Protein AF-0000000078210437 (afdb_homodimer)

Structure (mmCIF, N/CA/C/O backbone):
data_AF-0000000078210437-model_v1
#
loop_
_entity.id
_entity.type
_entity.pdbx_description
1 polymer 'GRF-type domain-containing protein'
#
loop_
_atom_site.group_PDB
_atom_site.id
_atom_site.type_symbol
_atom_site.label_atom_id
_atom_site.label_alt_id
_atom_site.label_comp_id
_atom_site.label_asym_id
_atom_site.label_entity_id
_atom_site.label_seq_id
_atom_site.pdbx_PDB_ins_code
_atom_site.Cartn_x
_atom_site.Cartn_y
_atom_site.Cartn_z
_atom_site.occupancy
_atom_site.B_iso_or_equiv
_atom_site.auth_seq_id
_atom_site.auth_comp_id
_atom_site.auth_asym_id
_atom_site.auth_atom_id
_atom_site.pdbx_PDB_model_num
ATOM 1 N N . MET A 1 1 ? 9.477 -39.906 -17.781 1 34.31 1 MET A N 1
ATOM 2 C CA . MET A 1 1 ? 9.086 -39.312 -19.062 1 34.31 1 MET A CA 1
ATOM 3 C C . MET A 1 1 ? 8.516 -37.938 -18.891 1 34.31 1 MET A C 1
ATOM 5 O O . MET A 1 1 ? 7.621 -37.719 -18.062 1 34.31 1 MET A O 1
ATOM 9 N N . ASP A 1 2 ? 9.258 -36.906 -19.203 1 42.41 2 ASP A N 1
ATOM 10 C CA . ASP A 1 2 ? 8.953 -35.5 -19.094 1 42.41 2 ASP A CA 1
ATOM 11 C C . ASP A 1 2 ? 7.617 -35.156 -19.75 1 42.41 2 ASP A C 1
ATOM 13 O O . ASP A 1 2 ? 7.398 -35.469 -20.922 1 42.41 2 ASP A O 1
ATOM 17 N N . SER A 1 3 ? 6.582 -35.312 -19.141 1 48.41 3 SER A N 1
ATOM 18 C CA . SER A 1 3 ? 5.305 -35.094 -19.812 1 48.41 3 SER A CA 1
ATOM 19 C C . SER A 1 3 ? 5.336 -33.812 -20.641 1 48.41 3 SER A C 1
ATOM 21 O O . SER A 1 3 ? 5.953 -32.812 -20.234 1 48.41 3 SER A O 1
ATOM 23 N N . PRO A 1 4 ? 5.223 -33.969 -21.938 1 50.47 4 PRO A N 1
ATOM 24 C CA . PRO A 1 4 ? 5.184 -32.812 -22.844 1 50.47 4 PRO A CA 1
ATOM 25 C C . PRO A 1 4 ? 4.621 -31.562 -22.188 1 50.47 4 PRO A C 1
ATOM 27 O O . PRO A 1 4 ? 4.945 -30.453 -22.594 1 50.47 4 PRO A O 1
ATOM 30 N N . GLU A 1 5 ? 3.791 -31.797 -21.219 1 56.75 5 GLU A N 1
ATOM 31 C CA . GLU A 1 5 ? 3.088 -30.734 -20.516 1 56.75 5 GLU A CA 1
ATOM 32 C C . GLU A 1 5 ? 4.035 -29.938 -19.609 1 56.75 5 GLU A C 1
ATOM 34 O O . GLU A 1 5 ? 3.686 -28.859 -19.125 1 56.75 5 GLU A O 1
ATOM 39 N N . ASP A 1 6 ? 5.223 -30.484 -19.516 1 61.34 6 ASP A N 1
ATOM 40 C CA . ASP A 1 6 ? 6.176 -29.953 -18.547 1 61.34 6 ASP A CA 1
ATOM 41 C C . ASP A 1 6 ? 7.113 -28.938 -19.219 1 61.34 6 ASP A C 1
ATOM 43 O O . ASP A 1 6 ? 7.902 -28.281 -18.531 1 61.34 6 ASP A O 1
ATOM 47 N N . PHE A 1 7 ? 6.836 -28.766 -20.641 1 69.81 7 PHE A N 1
ATOM 48 C CA . PHE A 1 7 ? 7.801 -27.922 -21.328 1 69.81 7 PHE A CA 1
ATOM 49 C C . PHE A 1 7 ? 7.191 -26.562 -21.656 1 69.81 7 PHE A C 1
ATOM 51 O O . PHE A 1 7 ? 5.988 -26.469 -21.891 1 69.81 7 PHE A O 1
ATOM 58 N N . GLU A 1 8 ? 8.016 -25.672 -21.75 1 80.56 8 GLU A N 1
ATOM 59 C CA . GLU A 1 8 ? 7.621 -24.312 -22.125 1 80.56 8 GLU A CA 1
ATOM 60 C C . GLU A 1 8 ? 7.184 -24.266 -23.594 1 80.56 8 GLU A C 1
ATOM 62 O O . GLU A 1 8 ? 7.789 -24.906 -24.453 1 80.56 8 GLU A O 1
ATOM 67 N N . PRO A 1 9 ? 6.098 -23.578 -23.859 1 88.25 9 PRO A N 1
ATOM 68 C CA . PRO A 1 9 ? 5.621 -23.484 -25.234 1 88.25 9 PRO A CA 1
ATOM 69 C C . PRO A 1 9 ? 6.57 -22.688 -26.141 1 88.25 9 PRO A C 1
ATOM 71 O O . PRO A 1 9 ? 7.309 -21.828 -25.656 1 88.25 9 PRO A O 1
ATOM 74 N N . LYS A 1 10 ? 6.566 -23.125 -27.422 1 93.06 10 LYS A N 1
ATOM 75 C CA . LYS A 1 10 ? 7.324 -22.391 -28.438 1 93.06 10 LYS A CA 1
ATOM 76 C C . LYS A 1 10 ? 6.441 -21.391 -29.156 1 93.06 10 LYS A C 1
ATOM 78 O O . LYS A 1 10 ? 5.266 -21.656 -29.422 1 93.06 10 LYS A O 1
ATOM 83 N N . CYS A 1 11 ? 7.039 -20.188 -29.406 1 95.12 11 CYS A N 1
ATOM 84 C CA . CYS A 1 11 ? 6.262 -19.203 -30.156 1 95.12 11 CYS A CA 1
ATOM 85 C C . CYS A 1 11 ? 6.305 -19.484 -31.641 1 95.12 11 CYS A C 1
ATOM 87 O O . CYS A 1 11 ? 6.754 -20.547 -32.062 1 95.12 11 CYS A O 1
ATOM 89 N N . PHE A 1 12 ? 5.68 -18.562 -32.5 1 95.44 12 PHE A N 1
ATOM 90 C CA . PHE A 1 12 ? 5.566 -18.797 -33.938 1 95.44 12 PHE A CA 1
ATOM 91 C C . PHE A 1 12 ? 6.934 -18.719 -34.594 1 95.44 12 PHE A C 1
ATOM 93 O O . PHE A 1 12 ? 7.105 -19.203 -35.719 1 95.44 12 PHE A O 1
ATOM 100 N N . CYS A 1 13 ? 7.93 -18.188 -33.969 1 96.31 13 CYS A N 1
ATOM 101 C CA . CYS A 1 13 ? 9.289 -18.078 -34.469 1 96.31 13 CYS A CA 1
ATOM 102 C C . CYS A 1 13 ? 10.086 -19.359 -34.219 1 96.31 13 CYS A C 1
ATOM 104 O O . CYS A 1 13 ? 11.211 -19.516 -34.688 1 96.31 13 CYS A O 1
ATOM 106 N N . GLY A 1 14 ? 9.578 -20.172 -33.344 1 94.62 14 GLY A N 1
ATOM 107 C CA . GLY A 1 14 ? 10.242 -21.422 -33 1 94.62 14 GLY A CA 1
ATOM 108 C C . GLY A 1 14 ? 11.141 -21.312 -31.797 1 94.62 14 GLY A C 1
ATOM 109 O O . GLY A 1 14 ? 11.977 -22.188 -31.547 1 94.62 14 GLY A O 1
ATOM 110 N N . ILE A 1 15 ? 11.062 -20.266 -31.109 1 93.44 15 ILE A N 1
ATOM 111 C CA . ILE A 1 15 ? 11.852 -20.078 -29.891 1 93.44 15 ILE A CA 1
ATOM 112 C C . ILE A 1 15 ? 10.938 -20.156 -28.672 1 93.44 15 ILE A C 1
ATOM 114 O O . ILE A 1 15 ? 9.711 -20.141 -28.797 1 93.44 15 ILE A O 1
ATOM 118 N N . ASP A 1 16 ? 11.539 -20.344 -27.531 1 91.69 16 ASP A N 1
ATOM 119 C CA . ASP A 1 16 ? 10.773 -20.469 -26.297 1 91.69 16 ASP A CA 1
ATOM 120 C C . ASP A 1 16 ? 10.008 -19.172 -26 1 91.69 16 ASP A C 1
ATOM 122 O O . ASP A 1 16 ? 10.578 -18.078 -26.031 1 91.69 16 ASP A O 1
ATOM 126 N N . ALA A 1 17 ? 8.727 -19.328 -25.766 1 93.75 17 ALA A N 1
ATOM 127 C CA . ALA A 1 17 ? 7.898 -18.188 -25.375 1 93.75 17 ALA A CA 1
ATOM 128 C C . ALA A 1 17 ? 8.25 -17.719 -23.953 1 93.75 17 ALA A C 1
ATOM 130 O O . ALA A 1 17 ? 8.758 -18.5 -23.141 1 93.75 17 ALA A O 1
ATOM 131 N N . LYS A 1 18 ? 8.031 -16.469 -23.734 1 93.62 18 LYS A N 1
ATOM 132 C CA . LYS A 1 18 ? 8.328 -15.891 -22.422 1 93.62 18 LYS A CA 1
ATOM 133 C C . LYS A 1 18 ? 7.062 -15.797 -21.578 1 93.62 18 LYS A C 1
ATOM 135 O O . LYS A 1 18 ? 6.004 -15.398 -22.062 1 93.62 18 LYS A O 1
ATOM 140 N N . LEU A 1 19 ? 7.211 -16.25 -20.359 1 93.31 19 LEU A N 1
ATOM 141 C CA . LEU A 1 19 ? 6.129 -16.172 -19.375 1 93.31 19 LEU A CA 1
ATOM 142 C C . LEU A 1 19 ? 6.047 -14.773 -18.781 1 93.31 19 LEU A C 1
ATOM 144 O O . LEU A 1 19 ? 7.059 -14.234 -18.312 1 93.31 19 LEU A O 1
ATOM 148 N N . LYS A 1 20 ? 4.816 -14.156 -18.828 1 94.5 20 LYS A N 1
ATOM 149 C CA . LYS A 1 20 ? 4.609 -12.805 -18.328 1 94.5 20 LYS A CA 1
ATOM 150 C C . LYS A 1 20 ? 3.336 -12.719 -17.484 1 94.5 20 LYS A C 1
ATOM 152 O O . LYS A 1 20 ? 2.521 -13.641 -17.484 1 94.5 20 LYS A O 1
ATOM 157 N N . ILE A 1 21 ? 3.246 -11.586 -16.812 1 95.56 21 ILE A N 1
ATOM 158 C CA . ILE A 1 21 ? 2.076 -11.352 -15.977 1 95.56 21 ILE A CA 1
ATOM 159 C C . ILE A 1 21 ? 1.19 -10.281 -16.609 1 95.56 21 ILE A C 1
ATOM 161 O O . ILE A 1 21 ? 1.683 -9.242 -17.047 1 95.56 21 ILE A O 1
ATOM 165 N N . SER A 1 22 ? -0.125 -10.484 -16.688 1 95.25 22 SER A N 1
ATOM 166 C CA . SER A 1 22 ? -1.089 -9.508 -17.188 1 95.25 22 SER A CA 1
ATOM 167 C C . SER A 1 22 ? -1.438 -8.477 -16.125 1 95.25 22 SER A C 1
ATOM 169 O O . SER A 1 22 ? -1.688 -8.828 -14.961 1 95.25 22 SER A O 1
ATOM 171 N N . HIS A 1 23 ? -1.472 -7.262 -16.516 1 93.5 23 HIS A N 1
ATOM 172 C CA . HIS A 1 23 ? -1.822 -6.184 -15.602 1 93.5 23 HIS A CA 1
ATOM 173 C C . HIS A 1 23 ? -3.086 -5.461 -16.062 1 93.5 23 HIS A C 1
ATOM 175 O O . HIS A 1 23 ? -3.402 -4.379 -15.555 1 93.5 23 HIS A O 1
ATOM 181 N N . THR A 1 24 ? -3.764 -6.082 -16.922 1 93.44 24 THR A N 1
ATOM 182 C CA . THR A 1 24 ? -4.988 -5.465 -17.422 1 93.44 24 THR A CA 1
ATOM 183 C C . THR A 1 24 ? -6.105 -5.578 -16.375 1 93.44 24 THR A C 1
ATOM 185 O O . THR A 1 24 ? -6.105 -6.504 -15.562 1 93.44 24 THR A O 1
ATOM 188 N N . VAL A 1 25 ? -7.074 -4.82 -16.453 1 91.69 25 VAL A N 1
ATOM 189 C CA . VAL A 1 25 ? -8.18 -4.762 -15.5 1 91.69 25 VAL A CA 1
ATOM 190 C C . VAL A 1 25 ? -9.031 -6.023 -15.609 1 91.69 25 VAL A C 1
ATOM 192 O O . VAL A 1 25 ? -9.5 -6.555 -14.602 1 91.69 25 VAL A O 1
ATOM 195 N N . ARG A 1 26 ? -9.148 -6.578 -16.656 1 91.25 26 ARG A N 1
ATOM 196 C CA . ARG A 1 26 ? -10.016 -7.723 -16.906 1 91.25 26 ARG A CA 1
ATOM 197 C C . ARG A 1 26 ? -9.336 -9.023 -16.5 1 91.25 26 ARG A C 1
ATOM 199 O O . ARG A 1 26 ? -10 -9.984 -16.109 1 91.25 26 ARG A O 1
ATOM 206 N N . ASN A 1 27 ? -8.055 -9.055 -16.609 1 91.75 27 ASN A N 1
ATOM 207 C CA . ASN A 1 27 ? -7.285 -10.266 -16.312 1 91.75 27 ASN A CA 1
ATOM 208 C C . ASN A 1 27 ? -6.055 -9.953 -15.469 1 91.75 27 ASN A C 1
ATOM 210 O O . ASN A 1 27 ? -4.926 -10.211 -15.898 1 91.75 27 ASN A O 1
ATOM 214 N N . PRO A 1 28 ? -6.352 -9.453 -14.305 1 93.69 28 PRO A N 1
ATOM 215 C CA . PRO A 1 28 ? -5.203 -9.062 -13.492 1 93.69 28 PRO A CA 1
ATOM 216 C C . PRO A 1 28 ? -4.41 -10.258 -12.969 1 93.69 28 PRO A C 1
ATOM 218 O O . PRO A 1 28 ? -5 -11.219 -12.461 1 93.69 28 PRO A O 1
ATOM 221 N N . HIS A 1 29 ? -3.172 -10.211 -13.117 1 94.69 29 HIS A N 1
ATOM 222 C CA . HIS A 1 29 ? -2.197 -11.148 -12.562 1 94.69 29 HIS A CA 1
ATOM 223 C C . HIS A 1 29 ? -2.35 -12.531 -13.18 1 94.69 29 HIS A C 1
ATOM 225 O O . HIS A 1 29 ? -1.979 -13.531 -12.562 1 94.69 29 HIS A O 1
ATOM 231 N N . ARG A 1 30 ? -2.947 -12.609 -14.273 1 93.38 30 ARG A N 1
ATOM 232 C CA . ARG A 1 30 ? -2.932 -13.852 -15.039 1 93.38 30 ARG A CA 1
ATOM 233 C C . ARG A 1 30 ? -1.617 -14.016 -15.797 1 93.38 30 ARG A C 1
ATOM 235 O O . ARG A 1 30 ? -0.972 -13.023 -16.156 1 93.38 30 ARG A O 1
ATOM 242 N N . LEU A 1 31 ? -1.323 -15.258 -15.992 1 93.5 31 LEU A N 1
ATOM 243 C CA . LEU A 1 31 ? -0.067 -15.539 -16.688 1 93.5 31 LEU A CA 1
ATOM 244 C C . LEU A 1 31 ? -0.314 -15.867 -18.156 1 93.5 31 LEU A C 1
ATOM 246 O O . LEU A 1 31 ? -1.31 -16.516 -18.484 1 93.5 31 LEU A O 1
ATOM 250 N N . PHE A 1 32 ? 0.618 -15.367 -18.906 1 93.88 32 PHE A N 1
ATOM 251 C CA . PHE A 1 32 ? 0.526 -15.664 -20.328 1 93.88 32 PHE A CA 1
ATOM 252 C C . PHE A 1 32 ? 1.913 -15.812 -20.953 1 93.88 32 PHE A C 1
ATOM 254 O O . PHE A 1 32 ? 2.902 -15.359 -20.375 1 93.88 32 PHE A O 1
ATOM 261 N N . TYR A 1 33 ? 1.919 -16.547 -22 1 93.81 33 TYR A N 1
ATOM 262 C CA . TYR A 1 33 ? 3.139 -16.703 -22.781 1 93.81 33 TYR A CA 1
ATOM 263 C C . TYR A 1 33 ? 3.086 -15.867 -24.062 1 93.81 33 TYR A C 1
ATOM 265 O O 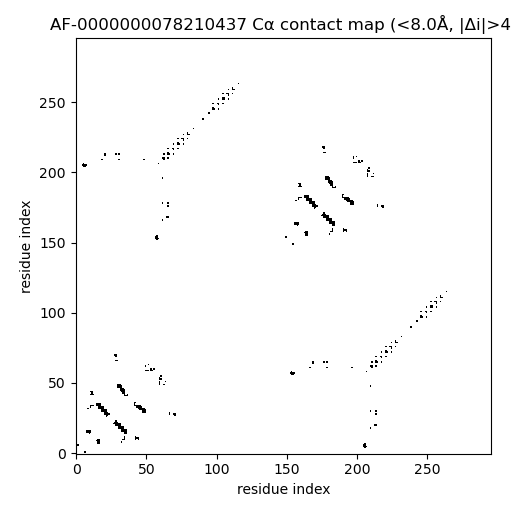. TYR A 1 33 ? 2.043 -15.781 -24.719 1 93.81 33 TYR A O 1
ATOM 273 N N . ASN A 1 34 ? 4.227 -15.203 -24.25 1 94.75 34 ASN A N 1
ATOM 274 C CA . ASN A 1 34 ? 4.375 -14.484 -25.516 1 94.75 34 ASN A CA 1
ATOM 275 C C . ASN A 1 34 ? 5.809 -14.547 -26.031 1 94.75 34 ASN A C 1
ATOM 277 O O . ASN A 1 34 ? 6.68 -15.133 -25.391 1 94.75 34 ASN A O 1
ATOM 281 N N . CYS A 1 35 ? 5.879 -14.078 -27.234 1 96.5 35 CYS A N 1
ATOM 282 C CA . CYS A 1 35 ? 7.184 -14.141 -27.875 1 96.5 35 CYS A CA 1
ATOM 283 C C . CYS A 1 35 ? 8.234 -13.422 -27.031 1 96.5 35 CYS A C 1
ATOM 285 O O . CYS A 1 35 ? 7.984 -12.344 -26.5 1 96.5 35 CYS A O 1
ATOM 287 N N . SER A 1 36 ? 9.438 -14.086 -26.969 1 93.88 36 SER A N 1
ATOM 288 C CA . SER A 1 36 ? 10.492 -13.594 -26.094 1 93.88 36 SER A CA 1
ATOM 289 C C . SER A 1 36 ? 11.281 -12.477 -26.75 1 93.88 36 SER A C 1
ATOM 291 O O . SER A 1 36 ? 12.102 -11.82 -26.094 1 93.88 36 SER A O 1
ATOM 293 N N . LYS A 1 37 ? 10.977 -12.258 -28.016 1 94.25 37 LYS A N 1
ATOM 294 C CA . LYS A 1 37 ? 11.688 -11.195 -28.719 1 94.25 37 LYS A CA 1
ATOM 295 C C . LYS A 1 37 ? 11.25 -9.82 -28.219 1 94.25 37 LYS A C 1
ATOM 297 O O . LYS A 1 37 ? 10.25 -9.703 -27.516 1 94.25 37 LYS A O 1
ATOM 302 N N . SER A 1 38 ? 12.055 -8.852 -28.688 1 93.31 38 SER A N 1
ATOM 303 C CA . SER A 1 38 ? 11.719 -7.477 -28.312 1 93.31 38 SER A CA 1
ATOM 304 C C . SER A 1 38 ? 10.383 -7.051 -28.906 1 93.31 38 SER A C 1
ATOM 306 O O . SER A 1 38 ? 9.922 -7.637 -29.891 1 93.31 38 SER A O 1
ATOM 308 N N . PHE A 1 39 ? 9.797 -6.16 -28.297 1 89.5 39 PHE A N 1
ATOM 309 C CA . PHE A 1 39 ? 8.445 -5.715 -28.625 1 89.5 39 PHE A CA 1
ATOM 310 C C . PHE A 1 39 ? 8.32 -5.422 -30.125 1 89.5 39 PHE A C 1
ATOM 312 O O . PHE A 1 39 ? 7.312 -5.762 -30.75 1 89.5 39 PHE A O 1
ATOM 319 N N . ASP A 1 40 ? 9.383 -4.828 -30.75 1 92.06 40 ASP A N 1
ATOM 320 C CA . ASP A 1 40 ? 9.336 -4.398 -32.156 1 92.06 40 ASP A CA 1
ATOM 321 C C . ASP A 1 40 ? 9.469 -5.586 -33.094 1 92.06 40 ASP A C 1
ATOM 323 O O . ASP A 1 40 ? 9.117 -5.488 -34.281 1 92.06 40 ASP A O 1
ATOM 327 N N . THR A 1 41 ? 9.898 -6.707 -32.625 1 94.12 41 THR A N 1
ATOM 328 C CA . THR A 1 41 ? 10.211 -7.848 -33.469 1 94.12 41 THR A CA 1
ATOM 329 C C . THR A 1 41 ? 9.398 -9.07 -33.062 1 94.12 41 THR A C 1
ATOM 331 O O . THR A 1 41 ? 9.586 -10.164 -33.594 1 94.12 41 THR A O 1
ATOM 334 N N . GLN A 1 42 ? 8.539 -8.898 -32.031 1 93.5 42 GLN A N 1
ATOM 335 C CA . GLN A 1 42 ? 7.789 -10.031 -31.516 1 93.5 42 GLN A CA 1
ATOM 336 C C . GLN A 1 42 ? 6.77 -10.531 -32.531 1 93.5 42 GLN A C 1
ATOM 338 O O . GLN A 1 42 ? 6.176 -9.742 -33.25 1 93.5 42 GLN A O 1
ATOM 343 N N . CYS A 1 43 ? 6.621 -11.781 -32.5 1 96.19 43 CYS A N 1
ATOM 344 C CA . CYS A 1 43 ? 5.547 -12.344 -33.312 1 96.19 43 CYS A CA 1
ATOM 345 C C . CYS A 1 43 ? 4.203 -12.227 -32.625 1 96.19 43 CYS A C 1
ATOM 347 O O . CYS A 1 43 ? 4.129 -11.672 -31.516 1 96.19 43 CYS A O 1
ATOM 349 N N . GLY A 1 44 ? 3.084 -12.641 -33.094 1 93.75 44 GLY A N 1
ATOM 350 C CA . GLY A 1 44 ? 1.749 -12.477 -32.531 1 93.75 44 GLY A CA 1
ATOM 351 C C . GLY A 1 44 ? 1.322 -13.625 -31.656 1 93.75 44 GLY A C 1
ATOM 352 O O . GLY A 1 44 ? 0.132 -13.797 -31.375 1 93.75 44 GLY A O 1
ATOM 353 N N . PHE A 1 45 ? 2.334 -14.445 -31.234 1 95.44 45 PHE A N 1
ATOM 354 C CA . PHE A 1 45 ? 2.012 -15.586 -30.391 1 95.44 45 PHE A CA 1
ATOM 355 C C . PHE A 1 45 ? 1.512 -15.125 -29.031 1 95.44 45 PHE A C 1
ATOM 357 O O . PHE A 1 45 ? 2.119 -14.258 -28.406 1 95.44 45 PHE A O 1
ATOM 364 N N . PHE A 1 46 ? 0.418 -15.648 -28.578 1 94.25 46 PHE A N 1
ATOM 365 C CA . PHE A 1 46 ? -0.182 -15.367 -27.281 1 94.25 46 PHE A CA 1
ATOM 366 C C . PHE A 1 46 ? -0.926 -16.594 -26.75 1 94.25 46 PHE A C 1
ATOM 368 O O . PHE A 1 46 ? -1.723 -17.188 -27.469 1 94.25 46 PHE A O 1
ATOM 375 N N . LEU A 1 47 ? -0.546 -16.953 -25.5 1 91.62 47 LEU A N 1
ATOM 376 C CA . LEU A 1 47 ? -1.181 -18.109 -24.891 1 91.62 47 LEU A CA 1
ATOM 377 C C . LEU A 1 47 ? -1.357 -17.906 -23.391 1 91.62 47 LEU A C 1
ATOM 379 O O . LEU A 1 47 ? -0.38 -17.703 -22.672 1 91.62 47 LEU A O 1
ATOM 383 N N . TRP A 1 48 ? -2.604 -18.047 -22.906 1 90.06 48 TRP A N 1
ATOM 384 C CA . TRP A 1 48 ? -2.828 -17.984 -21.469 1 90.06 48 TRP A CA 1
ATOM 385 C C . TRP A 1 48 ? -2.295 -19.25 -20.781 1 90.06 48 TRP A C 1
ATOM 387 O O . TRP A 1 48 ? -2.457 -20.359 -21.297 1 90.06 48 TRP A O 1
ATOM 397 N N . ALA A 1 49 ? -1.561 -18.969 -19.75 1 83.81 49 ALA A N 1
ATOM 398 C CA . ALA A 1 49 ? -1.041 -20.109 -18.984 1 83.81 49 ALA A CA 1
ATOM 399 C C . ALA A 1 49 ? -2.158 -20.828 -18.234 1 83.81 49 ALA A C 1
ATOM 401 O O . ALA A 1 49 ? -2.09 -22.047 -18.016 1 83.81 49 ALA A O 1
ATOM 402 N N . ASP A 1 50 ? -3.055 -20.094 -17.578 1 73.88 50 ASP A N 1
ATOM 403 C CA . ASP A 1 50 ? -4.121 -20.641 -16.75 1 73.88 50 ASP A CA 1
ATOM 404 C C . ASP A 1 50 ? -5.441 -20.688 -17.516 1 73.88 50 ASP A C 1
ATOM 406 O O . ASP A 1 50 ? -5.648 -19.922 -18.453 1 73.88 50 ASP A O 1
ATOM 410 N N . GLU A 1 51 ? -5.918 -21.859 -17.906 1 61.53 51 GLU A N 1
ATOM 411 C CA . GLU A 1 51 ? -7.316 -21.812 -18.328 1 61.53 51 GLU A CA 1
ATOM 412 C C . GLU A 1 51 ? -8.242 -21.578 -17.141 1 61.53 51 GLU A C 1
ATOM 414 O O . GLU A 1 51 ? -8.281 -22.375 -16.203 1 61.53 51 GLU A O 1
ATOM 419 N N . PRO A 1 52 ? -8.586 -20.312 -16.984 1 52.75 52 PRO A N 1
ATOM 420 C CA . PRO A 1 52 ? -9.375 -20 -15.789 1 52.75 52 PRO A CA 1
ATOM 421 C C . PRO A 1 52 ? -10.375 -21.109 -15.438 1 52.75 52 PRO A C 1
ATOM 423 O O . PRO A 1 52 ? -10.945 -21.094 -14.352 1 52.75 52 PRO A O 1
ATOM 426 N N . GLU A 1 53 ? -10.805 -21.891 -16.391 1 48.22 53 GLU A N 1
ATOM 427 C CA . GLU A 1 53 ? -11.938 -22.688 -15.953 1 48.22 53 GLU A CA 1
ATOM 428 C C . GLU A 1 53 ? -11.516 -23.734 -14.93 1 48.22 53 GLU A C 1
ATOM 430 O O . GLU A 1 53 ? -10.383 -24.219 -14.969 1 48.22 53 GLU A O 1
ATOM 435 N N . GLN A 1 54 ? -12.156 -23.781 -13.758 1 49.28 54 GLN A N 1
ATOM 436 C CA . GLN A 1 54 ? -12.117 -24.672 -12.609 1 49.28 54 GLN A CA 1
ATOM 437 C C . GLN A 1 54 ? -11.82 -26.109 -13.047 1 49.28 54 GLN A C 1
ATOM 439 O O . GLN A 1 54 ? -12.742 -26.906 -13.266 1 49.28 54 GLN A O 1
ATOM 444 N N . THR A 1 55 ? -11.031 -26.328 -13.93 1 51.97 55 THR A N 1
ATOM 445 C CA . THR A 1 55 ? -11.141 -27.703 -14.422 1 51.97 55 THR A CA 1
ATOM 446 C C . THR A 1 55 ? -10.586 -28.688 -13.406 1 51.97 55 THR A C 1
ATOM 448 O O . THR A 1 55 ? -10.516 -29.891 -13.672 1 51.97 55 THR A O 1
ATOM 451 N N . GLY A 1 56 ? -10.82 -28.469 -12.031 1 62.12 56 GLY A N 1
ATOM 452 C CA . GLY A 1 56 ? -10.43 -29.453 -11.039 1 62.12 56 GLY A CA 1
ATOM 453 C C . GLY A 1 56 ? -8.969 -29.859 -11.133 1 62.12 56 GLY A C 1
ATOM 454 O O . GLY A 1 56 ? -8.578 -30.922 -10.648 1 62.12 56 GLY A O 1
ATOM 455 N N . GLU A 1 57 ? -8.133 -29.156 -11.922 1 77.12 57 GLU A N 1
ATOM 456 C CA . GLU A 1 57 ? -6.719 -29.484 -12.023 1 77.12 57 GLU A CA 1
ATOM 457 C C . GLU A 1 57 ? -5.914 -28.797 -10.93 1 77.12 57 GLU A C 1
ATOM 459 O O . GLU A 1 57 ? -6.137 -27.609 -10.641 1 77.12 57 GLU A O 1
ATOM 464 N N . LYS A 1 58 ? -5.078 -29.594 -10.312 1 82.75 58 LYS A N 1
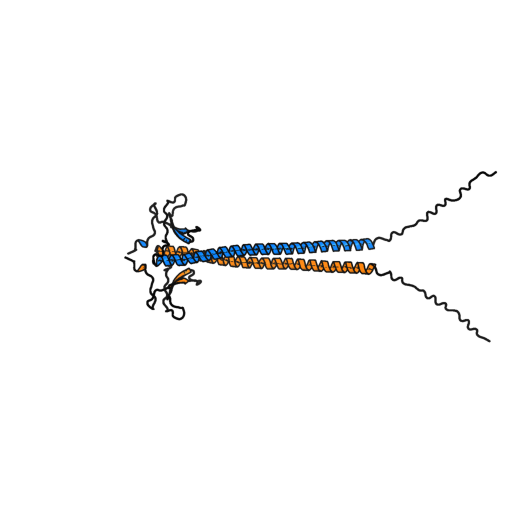ATOM 465 C CA . LYS A 1 58 ? -4.27 -29.172 -9.172 1 82.75 58 LYS A CA 1
ATOM 466 C C . LYS A 1 58 ? -3.465 -27.922 -9.508 1 82.75 58 LYS A C 1
ATOM 468 O O . LYS A 1 58 ? -3.457 -26.969 -8.734 1 82.75 58 LYS A O 1
ATOM 473 N N . HIS A 1 59 ? -2.816 -27.891 -10.648 1 82.75 59 HIS A N 1
ATOM 474 C CA . HIS A 1 59 ? -1.927 -26.797 -11.023 1 82.75 59 HIS A CA 1
ATOM 475 C C . HIS A 1 59 ? -2.701 -25.5 -11.211 1 82.75 59 HIS A C 1
ATOM 477 O O . HIS A 1 59 ? -2.227 -24.422 -10.836 1 82.75 59 HIS A O 1
ATOM 483 N N . LEU A 1 60 ? -3.822 -25.594 -11.688 1 83.44 60 LEU A N 1
ATOM 484 C CA . LEU A 1 60 ? -4.641 -24.406 -11.898 1 83.44 60 LEU A CA 1
ATOM 485 C C . LEU A 1 60 ? -5.125 -23.844 -10.562 1 83.44 60 LEU A C 1
ATOM 487 O O . LEU A 1 60 ? -5.207 -22.625 -10.391 1 83.44 60 LEU A O 1
ATOM 491 N N . ASP A 1 61 ? -5.516 -24.75 -9.68 1 85.88 61 ASP A N 1
ATOM 492 C CA . ASP A 1 61 ? -5.934 -24.312 -8.352 1 85.88 61 ASP A CA 1
ATOM 493 C C . ASP A 1 61 ? -4.812 -23.562 -7.641 1 85.88 61 ASP A C 1
ATOM 495 O O . ASP A 1 61 ? -5.062 -22.562 -6.965 1 85.88 61 ASP A O 1
ATOM 499 N N . GLU A 1 62 ? -3.662 -24.094 -7.781 1 89.12 62 GLU A N 1
ATOM 500 C CA . GLU A 1 62 ? -2.502 -23.453 -7.172 1 89.12 62 GLU A CA 1
ATOM 501 C C . GLU A 1 62 ? -2.275 -22.062 -7.742 1 89.12 62 GLU A C 1
ATOM 503 O O . GLU A 1 62 ? -2.109 -21.094 -6.992 1 89.12 62 GLU A O 1
ATOM 508 N N . LEU A 1 63 ? -2.324 -21.938 -9 1 89.62 63 LEU A N 1
ATOM 509 C CA . LEU A 1 63 ? -2.123 -20.656 -9.664 1 89.62 63 LEU A CA 1
ATOM 510 C C . LEU A 1 63 ? -3.23 -19.672 -9.289 1 89.62 63 LEU A C 1
ATOM 512 O O . LEU A 1 63 ? -2.961 -18.5 -9.016 1 89.62 63 LEU A O 1
ATOM 516 N N . ASN A 1 64 ? -4.395 -20.188 -9.242 1 88.88 64 ASN A N 1
ATOM 517 C CA . ASN A 1 64 ? -5.531 -19.312 -8.945 1 88.88 64 ASN A CA 1
ATOM 518 C C . ASN A 1 64 ? -5.461 -18.781 -7.516 1 88.88 64 ASN A C 1
ATOM 520 O O . ASN A 1 64 ? -5.797 -17.625 -7.27 1 88.88 64 ASN A O 1
ATOM 524 N N . LEU A 1 65 ? -5.117 -19.562 -6.652 1 92.19 65 LEU A N 1
ATOM 525 C CA . LEU A 1 65 ? -5.047 -19.125 -5.258 1 92.19 65 LEU A CA 1
ATOM 526 C C . LEU A 1 65 ? -4.043 -18 -5.09 1 92.19 65 LEU A C 1
ATOM 528 O O . LEU A 1 65 ? -4.348 -16.984 -4.465 1 92.19 65 LEU A O 1
ATOM 532 N N . ILE A 1 66 ? -2.844 -18.172 -5.594 1 92.94 66 ILE A N 1
ATOM 533 C CA . ILE A 1 66 ? -1.815 -17.156 -5.414 1 92.94 66 ILE A CA 1
ATOM 534 C C . ILE A 1 66 ? -2.172 -15.914 -6.227 1 92.94 66 ILE A C 1
ATOM 536 O O . ILE A 1 66 ? -1.88 -14.789 -5.816 1 92.94 66 ILE A O 1
ATOM 540 N N . ARG A 1 67 ? -2.781 -16.109 -7.371 1 93.88 67 ARG A N 1
ATOM 541 C CA . ARG A 1 67 ? -3.254 -14.961 -8.141 1 93.88 67 ARG A CA 1
ATOM 542 C C . ARG A 1 67 ? -4.242 -14.125 -7.336 1 93.88 67 ARG A C 1
ATOM 544 O O . ARG A 1 67 ? -4.152 -12.898 -7.32 1 93.88 67 ARG A O 1
ATOM 551 N N . ASN A 1 68 ? -5.18 -14.766 -6.695 1 94.5 68 ASN A N 1
ATOM 552 C CA . ASN A 1 68 ? -6.156 -14.062 -5.871 1 94.5 68 ASN A CA 1
ATOM 553 C C . ASN A 1 68 ? -5.48 -13.289 -4.746 1 94.5 68 ASN A C 1
ATOM 555 O O . ASN A 1 68 ? -5.926 -12.195 -4.383 1 94.5 68 ASN A O 1
ATOM 559 N N . GLU A 1 69 ? -4.438 -13.852 -4.27 1 96.69 69 GLU A N 1
ATOM 560 C CA . GLU A 1 69 ? -3.67 -13.133 -3.254 1 96.69 69 GLU A CA 1
ATOM 561 C C . GLU A 1 69 ? -3.045 -11.867 -3.826 1 96.69 69 GLU A C 1
ATOM 563 O O . GLU A 1 69 ? -3.043 -10.82 -3.174 1 96.69 69 GLU A O 1
ATOM 568 N N . CYS A 1 70 ? -2.596 -11.93 -4.973 1 96.5 70 CYS A N 1
ATOM 569 C CA . CYS A 1 70 ? -2.02 -10.758 -5.625 1 96.5 70 CYS A CA 1
ATOM 570 C C . CYS A 1 70 ? -3.076 -9.68 -5.852 1 96.5 70 CYS A C 1
ATOM 572 O O . CYS A 1 70 ? -2.818 -8.5 -5.637 1 96.5 70 CYS A O 1
ATOM 574 N N . ILE A 1 71 ? -4.238 -10.102 -6.246 1 96.81 71 ILE A N 1
ATOM 575 C CA . ILE A 1 71 ? -5.328 -9.156 -6.465 1 96.81 71 ILE A CA 1
ATOM 576 C C . ILE A 1 71 ? -5.684 -8.469 -5.152 1 96.81 71 ILE A C 1
ATOM 578 O O . ILE A 1 71 ? -5.895 -7.254 -5.117 1 96.81 71 ILE A O 1
ATOM 582 N N . ARG A 1 72 ? -5.727 -9.164 -4.09 1 97.94 72 ARG A N 1
ATOM 583 C CA . ARG A 1 72 ? -6.016 -8.609 -2.771 1 97.94 72 ARG A CA 1
ATOM 584 C C . ARG A 1 72 ? -4.961 -7.582 -2.369 1 97.94 72 ARG A C 1
ATOM 586 O O . ARG A 1 72 ? -5.293 -6.5 -1.885 1 97.94 72 ARG A O 1
ATOM 593 N N . LEU A 1 73 ? -3.736 -7.91 -2.557 1 98 73 LEU A N 1
ATOM 594 C CA . LEU A 1 73 ? -2.643 -7.012 -2.203 1 98 73 LEU A CA 1
ATOM 595 C C . LEU A 1 73 ? -2.676 -5.75 -3.059 1 98 73 LEU A C 1
ATOM 597 O O . LEU A 1 73 ? -2.438 -4.648 -2.557 1 98 73 LEU A O 1
ATOM 601 N N . GLN A 1 74 ? -2.969 -5.93 -4.301 1 98.12 74 GLN A N 1
ATOM 602 C CA . GLN A 1 74 ? -3.09 -4.777 -5.188 1 98.12 74 GLN A CA 1
ATOM 603 C C . GLN A 1 74 ? -4.191 -3.832 -4.715 1 98.12 74 GLN A C 1
ATOM 605 O O . GLN A 1 74 ? -4.016 -2.611 -4.734 1 98.12 74 GLN A O 1
ATOM 610 N N . ARG A 1 75 ? -5.277 -4.387 -4.344 1 98.12 75 ARG A N 1
ATOM 611 C CA . ARG A 1 75 ? -6.371 -3.59 -3.797 1 98.12 75 ARG A CA 1
ATOM 612 C C . ARG A 1 75 ? -5.93 -2.84 -2.545 1 98.12 75 ARG A C 1
ATOM 614 O O . ARG A 1 75 ? -6.25 -1.664 -2.373 1 98.12 75 ARG A O 1
ATOM 621 N N . ARG A 1 76 ? -5.199 -3.457 -1.676 1 98.56 76 ARG A N 1
ATOM 622 C CA . ARG A 1 76 ? -4.695 -2.834 -0.456 1 98.56 76 ARG A CA 1
ATOM 623 C C . ARG A 1 76 ? -3.764 -1.67 -0.78 1 98.56 76 ARG A C 1
ATOM 625 O O . ARG A 1 76 ? -3.799 -0.635 -0.111 1 98.56 76 ARG A O 1
ATOM 632 N N . VAL A 1 77 ? -2.988 -1.867 -1.751 1 98.62 77 VAL A N 1
ATOM 633 C CA . VAL A 1 77 ? -2.084 -0.812 -2.195 1 98.62 77 VAL A CA 1
ATOM 634 C C . VAL A 1 77 ? -2.889 0.41 -2.629 1 98.62 77 VAL A C 1
ATOM 636 O O . VAL A 1 77 ? -2.59 1.535 -2.221 1 98.62 77 VAL A O 1
ATOM 639 N N . GLU A 1 78 ? -3.9 0.151 -3.451 1 98 78 GLU A N 1
ATOM 640 C CA . GLU A 1 78 ? -4.75 1.241 -3.922 1 98 78 GLU A CA 1
ATOM 641 C C . GLU A 1 78 ? -5.457 1.932 -2.76 1 98 78 GLU A C 1
ATOM 643 O O . GLU A 1 78 ? -5.559 3.16 -2.729 1 98 78 GLU A O 1
ATOM 648 N N . GLU A 1 79 ? -5.91 1.217 -1.85 1 98.31 79 GLU A N 1
ATOM 649 C CA . GLU A 1 79 ? -6.578 1.757 -0.67 1 98.31 79 GLU A CA 1
ATOM 650 C C . GLU A 1 79 ? -5.641 2.646 0.14 1 98.31 79 GLU A C 1
ATOM 652 O O . GLU A 1 79 ? -6.031 3.729 0.583 1 98.31 79 GLU A O 1
ATOM 657 N N . LEU A 1 80 ? -4.465 2.17 0.298 1 98.31 80 LEU A N 1
ATOM 658 C CA . LEU A 1 80 ? -3.484 2.928 1.069 1 98.31 80 LEU A CA 1
ATOM 659 C C . LEU A 1 80 ? -3.098 4.215 0.344 1 98.31 80 LEU A C 1
ATOM 661 O O . LEU A 1 80 ? -2.904 5.254 0.977 1 98.31 80 LEU A O 1
ATOM 665 N N . GLN A 1 81 ? -2.988 4.156 -0.92 1 98.5 81 GLN A N 1
ATOM 666 C CA . GLN A 1 81 ? -2.703 5.352 -1.706 1 98.5 81 GLN A CA 1
ATOM 667 C C . GLN A 1 81 ? -3.82 6.379 -1.567 1 98.5 81 GLN A C 1
ATOM 669 O O . GLN A 1 81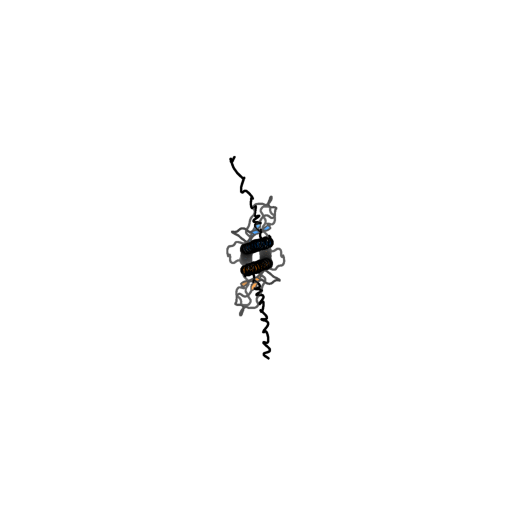 ? -3.557 7.574 -1.411 1 98.5 81 GLN A O 1
ATOM 674 N N . GLU A 1 82 ? -5.035 5.895 -1.587 1 98.19 82 GLU A N 1
ATOM 675 C CA . GLU A 1 82 ? -6.18 6.777 -1.377 1 98.19 82 GLU A CA 1
ATOM 676 C C . GLU A 1 82 ? -6.176 7.359 0.033 1 98.19 82 GLU A C 1
ATOM 678 O O . GLU A 1 82 ? -6.488 8.539 0.224 1 98.19 82 GLU A O 1
ATOM 683 N N . GLU A 1 83 ? -5.848 6.582 0.975 1 97.38 83 GLU A N 1
ATOM 684 C CA . GLU A 1 83 ? -5.77 7.051 2.355 1 97.38 83 GLU A CA 1
ATOM 685 C C . GLU A 1 83 ? -4.746 8.172 2.5 1 97.38 83 GLU A C 1
ATOM 687 O O . GLU A 1 83 ? -5 9.164 3.188 1 97.38 83 GLU A O 1
ATOM 692 N N . ILE A 1 84 ? -3.602 7.996 1.878 1 97.38 84 ILE A N 1
ATOM 693 C CA . ILE A 1 84 ? -2.557 9.016 1.926 1 97.38 84 ILE A CA 1
ATOM 694 C C . ILE A 1 84 ? -3.08 10.32 1.336 1 97.38 84 ILE A C 1
ATOM 696 O O . ILE A 1 84 ? -2.91 11.391 1.928 1 97.38 84 ILE A O 1
ATOM 700 N N . GLU A 1 85 ? -3.766 10.234 0.266 1 97.19 85 GLU A N 1
ATOM 701 C CA . GLU A 1 85 ? -4.293 11.43 -0.384 1 97.19 85 GLU A CA 1
ATOM 702 C C . GLU A 1 85 ? -5.363 12.094 0.474 1 97.19 85 GLU A C 1
ATOM 704 O O . GLU A 1 85 ? -5.398 13.32 0.592 1 97.19 85 GLU A O 1
ATOM 709 N N . ASN A 1 86 ? -6.23 11.297 1.013 1 97.38 86 ASN A N 1
ATOM 710 C CA . ASN A 1 86 ? -7.262 11.828 1.894 1 97.38 86 ASN A CA 1
ATOM 711 C C . ASN A 1 86 ? -6.66 12.531 3.107 1 97.38 86 ASN A C 1
ATOM 713 O O . ASN A 1 86 ? -7.105 13.617 3.484 1 97.38 86 ASN A O 1
ATOM 717 N N . GLU A 1 87 ? -5.695 11.93 3.666 1 96.5 87 GLU A N 1
ATOM 718 C CA . GLU A 1 87 ? -5.035 12.531 4.82 1 96.5 87 GLU A CA 1
ATOM 719 C C . GLU A 1 87 ? -4.344 13.836 4.449 1 96.5 87 GLU A C 1
ATOM 721 O O . GLU A 1 87 ? -4.426 14.82 5.184 1 96.5 87 GLU A O 1
ATOM 726 N N . ARG A 1 88 ? -3.684 13.844 3.406 1 97.19 88 ARG A N 1
ATOM 727 C CA . ARG A 1 88 ? -3.021 15.055 2.941 1 97.19 88 ARG A CA 1
ATOM 728 C C . ARG A 1 88 ? -4.023 16.188 2.754 1 97.19 88 ARG A C 1
ATOM 730 O O . ARG A 1 88 ? -3.756 17.328 3.135 1 97.19 88 ARG A O 1
ATOM 737 N N . SER A 1 89 ? -5.152 15.922 2.17 1 97.75 89 SER A N 1
ATOM 738 C CA . SER A 1 89 ? -6.191 16.922 1.963 1 97.75 89 SER A CA 1
ATOM 739 C C . SER A 1 89 ? -6.699 17.469 3.291 1 97.75 89 SER A C 1
ATOM 741 O O . SER A 1 89 ? -6.867 18.688 3.445 1 97.75 89 SER A O 1
ATOM 743 N N . LYS A 1 90 ? -6.91 16.625 4.195 1 97.25 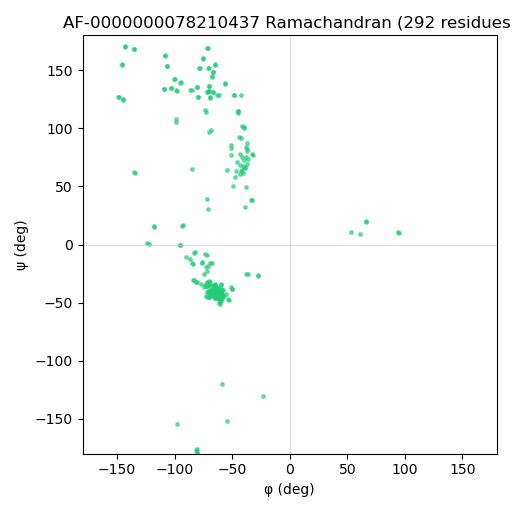90 LYS A N 1
ATOM 744 C CA . LYS A 1 90 ? -7.359 17.031 5.523 1 97.25 90 LYS A CA 1
ATOM 745 C C . LYS A 1 90 ? -6.32 17.906 6.211 1 97.25 90 LYS A C 1
ATOM 747 O O . LYS A 1 90 ? -6.664 18.922 6.816 1 97.25 90 LYS A O 1
ATOM 752 N N . TRP A 1 91 ? -5.129 17.531 6.102 1 96.94 91 TRP A N 1
ATOM 753 C CA . TRP A 1 91 ? -4.047 18.297 6.723 1 96.94 91 TRP A CA 1
ATOM 754 C C . TRP A 1 91 ? -3.918 19.672 6.082 1 96.94 91 TRP A C 1
ATOM 756 O O . TRP A 1 91 ? -3.758 20.672 6.781 1 96.94 91 TRP A O 1
ATOM 766 N N . ASP A 1 92 ? -4.02 19.656 4.832 1 97.56 92 ASP A N 1
ATOM 767 C CA . ASP A 1 92 ? -3.951 20.938 4.137 1 97.56 92 ASP A CA 1
ATOM 768 C C . ASP A 1 92 ? -5.062 21.875 4.602 1 97.56 92 ASP A C 1
ATOM 770 O O . ASP A 1 92 ? -4.836 23.078 4.793 1 97.56 92 ASP A O 1
ATOM 774 N N . GLU A 1 93 ? -6.203 21.375 4.723 1 97.81 93 GLU A N 1
ATOM 775 C CA . GLU A 1 93 ? -7.332 22.172 5.195 1 97.81 93 GLU A CA 1
ATOM 776 C C . GLU A 1 93 ? -7.082 22.703 6.605 1 97.81 93 GLU A C 1
ATOM 778 O O . GLU A 1 93 ? -7.309 23.875 6.879 1 97.81 93 GLU A O 1
ATOM 783 N N . GLU A 1 94 ? -6.613 21.812 7.418 1 97.56 94 GLU A N 1
ATOM 784 C CA . GLU A 1 94 ? -6.332 22.203 8.797 1 97.56 94 GLU A CA 1
ATOM 785 C C . GLU A 1 94 ? -5.211 23.234 8.859 1 97.56 94 GLU A C 1
ATOM 787 O O . GLU A 1 94 ? -5.285 24.203 9.625 1 97.56 94 GLU A O 1
ATOM 792 N N . LYS A 1 95 ? -4.242 23.047 8.141 1 98 95 LYS A N 1
ATOM 793 C CA . LYS A 1 95 ? -3.129 23.984 8.07 1 98 95 LYS A CA 1
ATOM 794 C C . LYS A 1 95 ? -3.602 25.359 7.598 1 98 95 LYS A C 1
ATOM 796 O O . LYS A 1 95 ? -3.188 26.391 8.141 1 98 95 LYS A O 1
ATOM 801 N N . SER A 1 96 ? -4.434 25.344 6.602 1 98 96 SER A N 1
ATOM 802 C CA . SER A 1 96 ? -4.969 26.594 6.07 1 98 96 SER A CA 1
ATOM 803 C C . SER A 1 96 ? -5.762 27.359 7.133 1 98 96 SER A C 1
ATOM 805 O O . SER A 1 96 ? -5.609 28.562 7.285 1 98 96 SER A O 1
ATOM 807 N N . LYS A 1 97 ? -6.586 26.609 7.824 1 98 97 LYS A N 1
ATOM 808 C CA . LYS A 1 97 ? -7.387 27.203 8.891 1 98 97 LYS A CA 1
ATOM 809 C C . LYS A 1 97 ? -6.5 27.781 9.984 1 98 97 LYS A C 1
ATOM 811 O O . LYS A 1 97 ? -6.703 28.922 10.414 1 98 97 LYS A O 1
ATOM 816 N N . LEU A 1 98 ? -5.512 27.016 10.367 1 97.25 98 LEU A N 1
ATOM 817 C CA . LEU A 1 98 ? -4.613 27.453 11.43 1 97.25 98 LEU A CA 1
ATOM 818 C C . LEU A 1 98 ? -3.797 28.672 10.984 1 97.25 98 LEU A C 1
ATOM 820 O O . LEU A 1 98 ? -3.613 29.609 11.75 1 97.25 98 LEU A O 1
ATOM 824 N N . THR A 1 99 ? -3.326 28.656 9.836 1 97.88 99 THR A N 1
ATOM 825 C CA . THR A 1 99 ? -2.543 29.75 9.289 1 97.88 99 THR A CA 1
ATOM 826 C C . THR A 1 99 ? -3.387 31.016 9.195 1 97.88 99 THR A C 1
ATOM 828 O O . THR A 1 99 ? -2.91 32.125 9.5 1 97.88 99 THR A O 1
ATOM 831 N N . SER A 1 100 ? -4.621 30.906 8.797 1 98.31 100 SER A N 1
ATOM 832 C CA . SER A 1 100 ? -5.527 32.031 8.695 1 98.31 100 SER A CA 1
ATOM 833 C C . SER A 1 100 ? -5.797 32.656 10.07 1 98.31 100 SER A C 1
ATOM 835 O O . SER A 1 100 ? -5.758 33.875 10.227 1 98.31 100 SER A O 1
ATOM 837 N N . ARG A 1 101 ? -6.039 31.812 10.992 1 98.06 101 ARG A N 1
ATOM 838 C CA . ARG A 1 101 ? -6.273 32.281 12.359 1 98.06 101 ARG A CA 1
ATOM 839 C C . ARG A 1 101 ? -5.043 33 12.914 1 98.06 101 ARG A C 1
ATOM 841 O O . ARG A 1 101 ? -5.164 34 13.609 1 98.06 101 ARG A O 1
ATOM 848 N N . LEU A 1 102 ? -3.893 32.438 12.625 1 97.81 102 LEU A N 1
ATOM 849 C CA . LEU A 1 102 ? -2.641 33.031 13.078 1 97.81 102 LEU A CA 1
ATOM 850 C C . LEU A 1 102 ? -2.418 34.406 12.422 1 97.81 102 LEU A C 1
ATOM 852 O O . LEU A 1 102 ? -2.047 35.375 13.094 1 97.81 102 LEU A O 1
ATOM 856 N N . SER A 1 103 ? -2.631 34.469 11.164 1 98 103 SER A N 1
ATOM 857 C CA . SER A 1 103 ? -2.494 35.75 10.445 1 98 103 SER A CA 1
ATOM 858 C C . SER A 1 103 ? -3.457 36.781 10.992 1 98 103 SER A C 1
ATOM 860 O O . SER A 1 103 ? -3.084 37.938 11.172 1 98 103 SER A O 1
ATOM 862 N N . PHE A 1 104 ? -4.645 36.375 11.312 1 98.31 104 PHE A N 1
ATOM 863 C CA . PHE A 1 104 ? -5.648 37.25 11.867 1 98.31 104 PHE A CA 1
ATOM 864 C C . PHE A 1 104 ? -5.203 37.781 13.227 1 98.31 104 PHE A C 1
ATOM 866 O O . PHE A 1 104 ? -5.293 39 13.492 1 98.31 104 PHE A O 1
ATOM 873 N N . ALA A 1 105 ? -4.664 36.906 13.945 1 97.44 105 ALA A N 1
ATOM 874 C CA . ALA A 1 105 ? -4.195 37.312 15.273 1 97.44 105 ALA A CA 1
ATOM 875 C C . ALA A 1 105 ? -3.012 38.281 15.18 1 97.44 105 ALA A C 1
ATOM 877 O O . ALA A 1 105 ? -2.936 39.25 15.922 1 97.44 105 ALA A O 1
ATOM 878 N N . LYS A 1 106 ? -2.172 38 14.305 1 97.56 106 LYS A N 1
ATOM 879 C CA . LYS A 1 106 ? -1.003 38.844 14.102 1 97.56 106 LYS A CA 1
ATOM 880 C C . LYS A 1 106 ? -1.412 40.25 13.625 1 97.56 106 LYS A C 1
ATOM 882 O O . LYS A 1 106 ? -0.84 41.25 14.055 1 97.56 106 LYS A O 1
ATOM 887 N N . ASP A 1 107 ? -2.404 40.344 12.844 1 97.88 107 ASP A N 1
ATOM 888 C CA . ASP A 1 107 ? -2.891 41.625 12.328 1 97.88 107 ASP A CA 1
ATOM 889 C C . ASP A 1 107 ? -3.578 42.438 13.43 1 97.88 107 ASP A C 1
ATOM 891 O O . ASP A 1 107 ? -3.357 43.625 13.547 1 97.88 107 ASP A O 1
ATOM 895 N N . LYS A 1 108 ? -4.387 41.781 14.172 1 97.69 108 LYS A N 1
ATOM 896 C CA . LYS A 1 108 ? -5.059 42.469 15.289 1 97.69 108 LYS A CA 1
ATOM 897 C C . LYS A 1 108 ? -4.055 42.969 16.312 1 97.69 108 LYS A C 1
ATOM 899 O O . LYS A 1 108 ? -4.227 44.062 16.844 1 97.69 108 LYS A O 1
ATOM 904 N N . LEU A 1 109 ? -3.037 42.156 16.5 1 96.56 109 LEU A N 1
ATOM 905 C CA . LEU A 1 109 ? -1.981 42.594 17.422 1 96.56 109 LEU A CA 1
ATOM 906 C C . LEU A 1 109 ? -1.262 43.812 16.891 1 96.56 109 LEU A C 1
ATOM 908 O O . LEU A 1 109 ? -1.057 44.781 17.641 1 96.56 109 LEU A O 1
ATOM 912 N N . ARG A 1 110 ? -0.917 43.844 15.617 1 96.75 110 ARG A N 1
ATOM 913 C CA . ARG A 1 110 ? -0.27 45 14.992 1 96.75 110 ARG A CA 1
ATOM 914 C C . ARG A 1 110 ? -1.137 46.25 15.109 1 96.75 110 ARG A C 1
ATOM 916 O O . ARG A 1 110 ? -0.646 47.312 15.469 1 96.75 110 ARG A O 1
ATOM 923 N N . GLN A 1 111 ? -2.432 46.156 14.961 1 96.56 111 GLN A N 1
ATOM 924 C CA . GLN A 1 111 ? -3.365 47.281 15.031 1 96.56 111 GLN A CA 1
ATOM 925 C C . GLN A 1 111 ? -3.451 47.844 16.453 1 96.56 111 GLN A C 1
ATOM 927 O O . GLN A 1 111 ? -3.434 49.062 16.641 1 96.56 111 GLN A O 1
ATOM 932 N N . THR A 1 112 ? -3.445 46.938 17.359 1 95.31 112 THR A N 1
ATOM 933 C CA . THR A 1 112 ? -3.547 47.344 18.75 1 95.31 112 THR A CA 1
ATOM 934 C C . THR A 1 112 ? -2.271 48.062 19.203 1 95.31 112 THR A C 1
ATOM 936 O O . THR A 1 112 ? -2.33 49.062 19.922 1 95.31 112 THR A O 1
ATOM 939 N N . GLU A 1 113 ? -1.161 47.531 18.766 1 94 113 GLU A N 1
ATOM 940 C CA . GLU A 1 113 ? 0.119 48.156 19.078 1 94 113 GLU A CA 1
ATOM 941 C C . GLU A 1 113 ? 0.223 49.562 18.453 1 94 113 GLU A C 1
ATOM 943 O O . GLU A 1 113 ? 0.719 50.5 19.094 1 94 113 GLU A O 1
ATOM 948 N N . ASP A 1 114 ? -0.284 49.719 17.297 1 95.19 114 ASP A N 1
ATOM 949 C CA . ASP A 1 114 ? -0.293 51.031 16.641 1 95.19 114 ASP A CA 1
ATOM 950 C C . ASP A 1 114 ? -1.194 52 17.359 1 95.19 114 ASP A C 1
ATOM 952 O O . ASP A 1 114 ? -0.834 53.188 17.531 1 95.19 114 ASP A O 1
ATOM 956 N N . ASN A 1 115 ? -2.305 51.531 17.828 1 92.06 115 ASN A N 1
ATOM 957 C CA . ASN A 1 115 ? -3.234 52.344 18.578 1 92.06 115 ASN A CA 1
ATOM 958 C C . ASN A 1 115 ? -2.617 52.844 19.891 1 92.06 115 ASN A C 1
ATOM 960 O O . ASN A 1 115 ? -2.771 54 20.266 1 92.06 115 ASN A O 1
ATOM 964 N N . MET A 1 116 ? -1.906 51.969 20.484 1 89.62 116 MET A N 1
ATOM 965 C CA . MET A 1 116 ? -1.25 52.312 21.734 1 89.62 116 MET A CA 1
ATOM 966 C C . MET A 1 116 ? -0.138 53.344 21.516 1 89.62 116 MET A C 1
ATOM 968 O O . MET A 1 116 ? 0.019 54.281 22.297 1 89.62 116 MET A O 1
ATOM 972 N N . ARG A 1 117 ? 0.615 53.094 20.438 1 89.12 117 ARG A N 1
ATOM 973 C CA . ARG A 1 117 ? 1.674 54.031 20.062 1 89.12 117 ARG A CA 1
ATOM 974 C C . ARG A 1 117 ? 1.107 55.438 19.797 1 89.12 117 ARG A C 1
ATOM 976 O O . ARG A 1 117 ? 1.645 56.438 20.266 1 89.12 117 ARG A O 1
ATOM 983 N N . MET A 1 118 ? -0.059 55.469 19.156 1 90.25 118 MET A N 1
ATOM 984 C CA . MET A 1 118 ? -0.688 56.75 18.812 1 90.25 118 MET A CA 1
ATOM 985 C C . MET A 1 118 ? -1.228 57.438 20.062 1 90.25 118 MET A C 1
ATOM 987 O O . MET A 1 118 ? -1.142 58.688 20.172 1 90.25 118 MET A O 1
ATOM 991 N N . LEU A 1 119 ? -1.663 56.719 21 1 85 119 LEU A N 1
ATOM 992 C CA . LEU A 1 119 ? -2.178 57.281 22.25 1 85 119 LEU A CA 1
ATOM 993 C C . LEU A 1 119 ? -1.048 57.844 23.094 1 85 119 LEU A C 1
ATOM 995 O O . LEU A 1 119 ? -1.187 58.938 23.672 1 85 119 LEU A O 1
ATOM 999 N N . LYS A 1 120 ? 0.086 57.188 23.047 1 83.81 120 LYS A N 1
ATOM 1000 C CA . LYS A 1 120 ? 1.236 57.656 23.812 1 83.81 120 LYS A CA 1
ATOM 1001 C C . LYS A 1 120 ? 1.86 58.906 23.188 1 83.81 120 LYS A C 1
ATOM 1003 O O . LYS A 1 120 ? 2.307 59.812 23.906 1 83.81 120 LYS A O 1
ATOM 1008 N N . GLU A 1 121 ? 1.837 58.969 21.922 1 84.19 121 GLU A N 1
ATOM 1009 C CA . GLU A 1 121 ? 2.404 60.125 21.219 1 84.19 121 GLU A CA 1
ATOM 1010 C C . GLU A 1 121 ? 1.5 61.344 21.344 1 84.19 121 GLU A C 1
ATOM 1012 O O . GLU A 1 121 ? 1.984 62.469 21.438 1 84.19 121 GLU A O 1
ATOM 1017 N N . SER A 1 122 ? 0.214 61.312 21.547 1 76.81 122 SER A N 1
ATOM 1018 C CA . SER A 1 122 ? -0.735 62.406 21.75 1 76.81 122 SER A CA 1
ATOM 1019 C C . SER A 1 122 ? -0.647 62.969 23.172 1 76.81 122 SER A C 1
ATOM 1021 O O . SER A 1 122 ? -0.832 64.188 23.375 1 76.81 122 SER A O 1
ATOM 1023 N N . ASP A 1 123 ? -0.382 62.219 24.141 1 68.81 123 ASP A N 1
ATOM 1024 C CA . ASP A 1 123 ? -0.253 62.688 25.516 1 68.81 123 ASP A CA 1
ATOM 1025 C C . ASP A 1 123 ? 1.025 63.5 25.703 1 68.81 123 ASP A C 1
ATOM 1027 O O . ASP A 1 123 ? 1.123 64.312 26.625 1 68.81 123 ASP A O 1
ATOM 1031 N N . LEU A 1 124 ? 1.983 63.5 24.984 1 65.19 124 LEU A N 1
ATOM 1032 C CA . LEU A 1 124 ? 3.221 64.25 25.047 1 65.19 124 LEU A CA 1
ATOM 1033 C C . LEU A 1 124 ? 3.076 65.562 24.281 1 65.19 124 LEU A C 1
ATOM 1035 O O . LEU A 1 124 ? 3.936 66.438 24.391 1 65.19 124 LEU A O 1
ATOM 1039 N N . MET A 1 125 ? 2.111 65.875 23.516 1 65.44 125 MET A N 1
ATOM 1040 C CA . MET A 1 125 ? 1.914 67.188 22.891 1 65.44 125 MET A CA 1
ATOM 1041 C C . MET A 1 125 ? 1.449 68.25 23.906 1 65.44 125 MET A C 1
ATOM 1043 O O . MET A 1 125 ? 0.512 68 24.672 1 65.44 125 MET A O 1
ATOM 1047 N N . PRO A 1 126 ? 2.215 69.375 24.25 1 61.16 126 PRO A N 1
ATOM 1048 C CA . PRO A 1 126 ? 1.837 70.438 25.172 1 61.16 126 PRO A CA 1
ATOM 1049 C C . PRO A 1 126 ? 0.433 71 24.922 1 61.16 126 PRO A C 1
ATOM 1051 O O . PRO A 1 126 ? -0.048 70.938 23.781 1 61.16 126 PRO A O 1
ATOM 1054 N N . PRO A 1 127 ? -0.402 71.062 25.969 1 56.84 127 PRO A N 1
ATOM 1055 C CA . PRO A 1 127 ? -1.665 71.812 25.734 1 56.84 127 PRO A CA 1
ATOM 1056 C C . PRO A 1 127 ? -1.486 73.062 24.906 1 56.84 127 PRO A C 1
ATOM 1058 O O . PRO A 1 127 ? -0.515 73.812 25.094 1 56.84 127 PRO A O 1
ATOM 1061 N N . THR A 1 128 ? -1.777 73 23.781 1 53.94 128 THR A N 1
ATOM 1062 C CA . THR A 1 128 ? -1.805 74.312 23.109 1 53.94 128 THR A CA 1
ATOM 1063 C C . THR A 1 128 ? -2.342 75.375 24.047 1 53.94 128 THR A C 1
ATOM 1065 O O . THR A 1 128 ? -3.506 75.312 24.453 1 53.94 128 THR A O 1
ATOM 1068 N N . HIS A 1 129 ? -1.632 75.938 24.891 1 52.97 129 HIS A N 1
ATOM 1069 C CA . HIS A 1 129 ? -1.991 77.25 25.469 1 52.97 129 HIS A CA 1
ATOM 1070 C C . HIS A 1 129 ? -2.459 78.188 24.391 1 52.97 129 HIS A C 1
ATOM 1072 O O . HIS A 1 129 ? -1.723 78.5 23.438 1 52.97 129 HIS A O 1
ATOM 1078 N N . TRP A 1 130 ? -3.732 78.25 24.125 1 52.47 130 TRP A N 1
ATOM 1079 C CA . TRP A 1 130 ? -4.289 79.438 23.484 1 52.47 130 TRP A CA 1
ATOM 1080 C C . TRP A 1 130 ? -3.629 80.688 24.016 1 52.47 130 TRP A C 1
ATOM 1082 O O . TRP A 1 130 ? -3.752 81 25.203 1 52.47 130 TRP A O 1
ATOM 1092 N N . SER A 1 131 ? -2.479 81.062 23.703 1 43.88 131 SER A N 1
ATOM 1093 C CA . SER A 1 131 ? -2.07 82.5 23.859 1 43.88 131 SER A CA 1
ATOM 1094 C C . SER A 1 131 ? -3.16 83.438 23.375 1 43.88 131 SER A C 1
ATOM 1096 O O . SER A 1 131 ? -3.355 83.625 22.172 1 43.88 131 SER A O 1
ATOM 1098 N N . CYS A 1 132 ? -4.316 83.5 24.109 1 45.62 132 CYS A N 1
ATOM 1099 C CA . CYS A 1 132 ? -5.086 84.688 24.016 1 45.62 132 CYS A CA 1
ATOM 1100 C C . CYS A 1 132 ? -4.184 85.938 24.188 1 45.62 132 CYS A C 1
ATOM 1102 O O . CYS A 1 132 ? -3.791 86.25 25.312 1 45.62 132 CYS A O 1
ATOM 1104 N N . LYS A 1 133 ? -3.203 86.125 23.391 1 43.25 133 LYS A N 1
ATOM 1105 C CA . LYS A 1 133 ? -2.727 87.5 23.25 1 43.25 133 LYS A CA 1
ATOM 1106 C C . LYS A 1 133 ? -3.891 88.438 23.094 1 43.25 133 LYS A C 1
ATOM 1108 O O . LYS A 1 133 ? -4.789 88.25 22.281 1 43.25 133 LYS A O 1
ATOM 1113 N N . ALA A 1 134 ? -4.047 89.25 24.094 1 44.06 134 ALA A N 1
ATOM 1114 C CA . ALA A 1 134 ? -4.629 90.562 24.391 1 44.06 134 ALA A CA 1
ATOM 1115 C C . ALA A 1 134 ? -4.383 91.562 23.25 1 44.06 134 ALA A C 1
ATOM 1117 O O . ALA A 1 134 ? -3.293 92.125 23.141 1 44.06 134 ALA A O 1
ATOM 1118 N N . ASP A 1 135 ? -4.316 91.188 22.047 1 41.19 135 ASP A N 1
ATOM 1119 C CA . ASP A 1 135 ? -4.109 92.438 21.312 1 41.19 135 ASP A CA 1
ATOM 1120 C C . ASP A 1 135 ? -5.195 93.438 21.656 1 41.19 135 ASP A C 1
ATOM 1122 O O . ASP A 1 135 ? -6.348 93.312 21.25 1 41.19 135 ASP A O 1
ATOM 1126 N N . CYS A 1 136 ? -5.262 93.875 22.938 1 37.09 136 CYS A N 1
ATOM 1127 C CA . CYS A 1 136 ? -5.906 95.188 23.234 1 37.09 136 CYS A CA 1
ATOM 1128 C C . CYS A 1 136 ? -5.504 96.25 22.219 1 37.09 136 CYS A C 1
ATOM 1130 O O . CYS A 1 136 ? -4.34 96.625 22.172 1 37.09 136 CYS A O 1
ATOM 1132 N N . ASP A 1 137 ? -5.84 96.062 21.047 1 37.22 137 ASP A N 1
ATOM 1133 C CA . ASP A 1 137 ? -5.883 97.188 20.094 1 37.22 137 ASP A CA 1
ATOM 1134 C C . ASP A 1 137 ? -6.395 98.438 20.766 1 37.22 137 ASP A C 1
ATOM 1136 O O . ASP A 1 137 ? -7.488 98.5 21.328 1 37.22 137 ASP A O 1
ATOM 1140 N N . GLU A 1 138 ? -5.488 99.188 21.453 1 40.47 138 GLU A N 1
ATOM 1141 C CA . GLU A 1 138 ? -5.621 100.625 21.688 1 40.47 138 GLU A CA 1
ATOM 1142 C C . GLU A 1 138 ? -6.207 101.312 20.484 1 40.47 138 GLU A C 1
ATOM 1144 O O . GLU A 1 138 ? -5.496 101.625 19.516 1 40.47 138 GLU A O 1
ATOM 1149 N N . GLU A 1 139 ? -7.254 100.875 19.938 1 36.38 139 GLU A N 1
ATOM 1150 C CA . GLU A 1 139 ? -7.895 101.688 18.938 1 36.38 139 GLU A CA 1
ATOM 1151 C C . GLU A 1 139 ? -8.125 103.125 19.469 1 36.38 139 GLU A C 1
ATOM 1153 O O . GLU A 1 139 ? -8.469 104 18.719 1 36.38 139 GLU A O 1
ATOM 1158 N N . ARG A 1 140 ? -8.469 103.375 20.797 1 31.64 140 ARG A N 1
ATOM 1159 C CA . ARG A 1 140 ? -9.594 104.25 20.859 1 31.64 140 ARG A CA 1
ATOM 1160 C C . ARG A 1 140 ? -9.258 105.562 20.141 1 31.64 140 ARG A C 1
ATOM 1162 O O . ARG A 1 140 ? -10.031 106.062 19.312 1 31.64 140 ARG A O 1
ATOM 1169 N N . ASP A 1 141 ? -9.328 106.75 20.953 1 32.47 141 ASP A N 1
ATOM 1170 C CA . ASP A 1 141 ? -10.094 107.938 20.766 1 32.47 141 ASP A CA 1
ATOM 1171 C C . ASP A 1 141 ? -9.367 108.938 19.844 1 32.47 141 ASP A C 1
ATOM 1173 O O . ASP A 1 141 ? -8.305 109.438 20.203 1 32.47 141 ASP A O 1
ATOM 1177 N N . ALA A 1 142 ? -9.188 108.562 18.625 1 35.62 142 ALA A N 1
ATOM 1178 C CA . ALA A 1 142 ? -8.969 109.625 17.641 1 35.62 142 ALA A CA 1
ATOM 1179 C C . ALA A 1 142 ? -9.711 110.875 18.016 1 35.62 142 ALA A C 1
ATOM 1181 O O . ALA A 1 142 ? -10.945 110.875 18.078 1 35.62 142 ALA A O 1
ATOM 1182 N N . ILE A 1 143 ? -9.109 111.625 19.031 1 35.31 143 ILE A N 1
ATOM 1183 C CA . ILE A 1 143 ? -9.477 113 19.266 1 35.31 143 ILE A CA 1
ATOM 1184 C C . ILE A 1 143 ? -9.859 113.688 17.953 1 35.31 143 ILE A C 1
ATOM 1186 O O . ILE A 1 143 ? -9.023 113.812 17.062 1 35.31 143 ILE A O 1
ATOM 1190 N N . ILE A 1 144 ? -10.984 113.375 17.594 1 32.41 144 ILE A N 1
ATOM 1191 C CA . ILE A 1 144 ? -11.828 114 16.594 1 32.41 144 ILE A CA 1
ATOM 1192 C C . ILE A 1 144 ? -11.398 115.438 16.406 1 32.41 144 ILE A C 1
ATOM 1194 O O . ILE A 1 144 ? -11.148 115.875 15.281 1 32.41 144 ILE A O 1
ATOM 1198 N N . LYS A 1 145 ? -12.352 116.375 16.453 1 27.69 145 LYS A N 1
ATOM 1199 C CA . LYS A 1 145 ? -13.164 117.25 15.609 1 27.69 145 LYS A CA 1
ATOM 1200 C C . LYS A 1 145 ? -12.586 118.625 15.539 1 27.69 145 LYS A C 1
ATOM 1202 O O . LYS A 1 145 ? -11.758 119 16.375 1 27.69 145 LYS A O 1
ATOM 1207 N N . HIS A 1 146 ? -13.484 119.562 15.281 1 30.22 146 HIS A N 1
ATOM 1208 C CA . HIS A 1 146 ? -13.836 120.812 14.641 1 30.22 146 HIS A CA 1
ATOM 1209 C C . HIS A 1 146 ? -13.344 122 15.461 1 30.22 146 HIS A C 1
ATOM 1211 O O . HIS A 1 146 ? -13.57 123.125 15.086 1 30.22 146 HIS A O 1
ATOM 1217 N N . THR A 1 147 ? -13.336 121.75 16.828 1 25.8 147 THR A N 1
ATOM 1218 C CA . THR A 1 147 ? -13.773 123.062 17.266 1 25.8 147 THR A CA 1
ATOM 1219 C C . THR A 1 147 ? -12.867 124.188 16.703 1 25.8 147 THR A C 1
ATOM 1221 O O . THR A 1 147 ? -11.695 123.938 16.406 1 25.8 147 THR A O 1
ATOM 1224 N N . VAL A 1 148 ? -12.867 125.25 17.547 1 26.2 148 VAL A N 1
ATOM 1225 C CA . VAL A 1 148 ? -12.664 126.688 17.203 1 26.2 148 VAL A CA 1
ATOM 1226 C C . VAL A 1 148 ? -11.227 126.875 16.734 1 26.2 148 VAL A C 1
ATOM 1228 O O . VAL A 1 148 ? -10.289 126.375 17.328 1 26.2 148 VAL A O 1
ATOM 1231 N N . MET B 1 1 ? -5.574 -39.656 -19.938 1 34.56 1 MET B N 1
ATOM 1232 C CA . MET B 1 1 ? -5.184 -40.25 -18.672 1 34.56 1 MET B CA 1
ATOM 1233 C C . MET B 1 1 ? -4.746 -39.188 -17.672 1 34.56 1 MET B C 1
ATOM 1235 O O . MET B 1 1 ? -3.914 -38.344 -18 1 34.56 1 MET B O 1
ATOM 1239 N N . ASP B 1 2 ? -5.582 -38.844 -16.734 1 42.53 2 ASP B N 1
ATOM 1240 C CA . ASP B 1 2 ? -5.395 -37.844 -15.703 1 42.53 2 ASP B CA 1
ATOM 1241 C C . ASP B 1 2 ? -4.066 -38.062 -14.977 1 42.53 2 ASP B C 1
ATOM 1243 O O . ASP B 1 2 ? -3.787 -39.125 -14.477 1 42.53 2 ASP B O 1
ATOM 1247 N N . SER B 1 3 ? -3.039 -37.594 -15.43 1 48.69 3 SER B N 1
ATOM 1248 C CA . SER B 1 3 ? -1.763 -37.875 -14.781 1 48.69 3 SER B CA 1
ATOM 1249 C C . SER B 1 3 ? -1.866 -37.719 -13.266 1 48.69 3 SER B C 1
ATOM 1251 O O . SER B 1 3 ? -2.557 -36.812 -12.773 1 48.69 3 SER B O 1
ATOM 1253 N N . PRO B 1 4 ? -1.691 -38.844 -12.562 1 50.62 4 PRO B N 1
ATOM 1254 C CA . PRO B 1 4 ? -1.713 -38.812 -11.094 1 50.62 4 PRO B CA 1
ATOM 1255 C C . PRO B 1 4 ? -1.273 -37.469 -10.516 1 50.62 4 PRO B C 1
ATOM 1257 O O . PRO B 1 4 ? -1.655 -37.125 -9.398 1 50.62 4 PRO B O 1
ATOM 1260 N N . GLU B 1 5 ? -0.474 -36.781 -11.289 1 56.72 5 GLU B N 1
ATOM 1261 C CA . GLU B 1 5 ? 0.121 -35.531 -10.875 1 56.72 5 GLU B CA 1
ATOM 1262 C C . GLU B 1 5 ? -0.913 -34.406 -10.867 1 56.72 5 GLU B C 1
ATOM 1264 O O . GLU B 1 5 ? -0.663 -33.312 -10.328 1 56.72 5 GLU B O 1
ATOM 1269 N N . ASP B 1 6 ? -2.047 -34.75 -11.391 1 61.53 6 ASP B N 1
ATOM 1270 C CA . ASP B 1 6 ? -3.072 -33.75 -11.609 1 61.53 6 ASP B CA 1
ATOM 1271 C C . ASP B 1 6 ? -4.066 -33.719 -10.445 1 61.53 6 ASP B C 1
ATOM 1273 O O . ASP B 1 6 ? -4.934 -32.844 -10.391 1 61.53 6 ASP B O 1
ATOM 1277 N N . PHE B 1 7 ? -3.754 -34.688 -9.406 1 70.06 7 PHE B N 1
ATOM 1278 C CA . PHE B 1 7 ? -4.758 -34.781 -8.352 1 70.06 7 PHE B CA 1
ATOM 1279 C C . PHE B 1 7 ? -4.246 -34.125 -7.066 1 70.06 7 PHE B C 1
ATOM 1281 O O . PHE B 1 7 ? -3.045 -34.125 -6.793 1 70.06 7 PHE B O 1
ATOM 1288 N N . GLU B 1 8 ? -5.148 -33.719 -6.344 1 80.62 8 GLU B N 1
ATOM 1289 C CA . GLU B 1 8 ? -4.852 -33.125 -5.043 1 80.62 8 GLU B CA 1
ATOM 1290 C C . GLU B 1 8 ? -4.355 -34.188 -4.059 1 80.62 8 GLU B C 1
ATOM 1292 O O . GLU B 1 8 ? -4.859 -35.312 -4.043 1 80.62 8 GLU B O 1
ATOM 1297 N N . PRO B 1 9 ? -3.322 -33.875 -3.314 1 88.38 9 PRO B N 1
ATOM 1298 C CA . PRO B 1 9 ? -2.793 -34.844 -2.35 1 88.38 9 PRO B CA 1
ATOM 1299 C C . PRO B 1 9 ? -3.768 -35.125 -1.21 1 88.38 9 PRO B C 1
ATOM 1301 O O . PRO B 1 9 ? -4.602 -34.281 -0.875 1 88.38 9 PRO B O 1
ATOM 1304 N N . LYS B 1 10 ? -3.668 -36.375 -0.731 1 93.06 10 LYS B N 1
ATOM 1305 C CA . LYS B 1 10 ? -4.441 -36.781 0.442 1 93.06 10 LYS B CA 1
ATOM 1306 C C . LYS B 1 10 ? -3.613 -36.656 1.717 1 93.06 10 LYS B C 1
ATOM 1308 O O . LYS B 1 10 ? -2.412 -36.938 1.712 1 93.06 10 LYS B O 1
ATOM 1313 N N . CYS B 1 11 ? -4.309 -36.156 2.785 1 95.12 11 CYS B N 1
ATOM 1314 C CA . CYS B 1 11 ? -3.584 -36.031 4.047 1 95.12 11 CYS B CA 1
ATOM 1315 C C . CYS B 1 11 ? -3.533 -37.375 4.762 1 95.12 11 CYS B C 1
ATOM 1317 O O . CYS B 1 11 ? -3.875 -38.406 4.176 1 95.12 11 CYS B O 1
ATOM 1319 N N . PHE B 1 12 ? -2.936 -37.406 6.016 1 95.62 12 PHE B N 1
ATOM 1320 C CA . PHE B 1 12 ? -2.732 -38.656 6.742 1 95.62 12 PHE B CA 1
ATOM 1321 C C . PHE B 1 12 ? -4.066 -39.25 7.168 1 95.62 12 PHE B C 1
ATOM 1323 O O . PHE B 1 12 ? -4.145 -40.438 7.488 1 95.62 12 PHE B O 1
ATOM 1330 N N . CYS B 1 13 ? -5.133 -38.531 7.156 1 96.31 13 CYS B N 1
ATOM 1331 C CA . CYS B 1 13 ? -6.473 -38.969 7.516 1 96.31 13 CYS B CA 1
ATOM 1332 C C . CYS B 1 13 ? -7.168 -39.625 6.328 1 96.31 13 CYS B C 1
ATOM 1334 O O . CYS B 1 13 ? -8.25 -40.188 6.469 1 96.31 13 CYS B O 1
ATOM 1336 N N . GLY B 1 14 ? -6.641 -39.406 5.164 1 94.62 14 GLY B N 1
ATOM 1337 C CA . GLY B 1 14 ? -7.219 -39.969 3.957 1 94.62 14 GLY B CA 1
ATOM 1338 C C . GLY B 1 14 ? -8.172 -39.031 3.25 1 94.62 14 GLY B C 1
ATOM 1339 O O . GLY B 1 14 ? -8.953 -39.469 2.393 1 94.62 14 GLY B O 1
ATOM 1340 N N . ILE B 1 15 ? -8.219 -37.844 3.648 1 93.5 15 ILE B N 1
ATOM 1341 C CA . ILE B 1 15 ? -9.07 -36.875 3.004 1 93.5 15 ILE B CA 1
ATOM 1342 C C . ILE B 1 15 ? -8.219 -35.875 2.203 1 93.5 15 ILE B C 1
ATOM 1344 O O . ILE B 1 15 ? -6.992 -35.844 2.35 1 93.5 15 ILE B O 1
ATOM 1348 N N . ASP B 1 16 ? -8.844 -35.188 1.318 1 91.81 16 ASP B N 1
ATOM 1349 C CA . ASP B 1 16 ? -8.125 -34.219 0.473 1 91.81 16 ASP B CA 1
ATOM 1350 C C . ASP B 1 16 ? -7.484 -33.125 1.31 1 91.81 16 ASP B C 1
ATOM 1352 O O . ASP B 1 16 ? -8.141 -32.531 2.164 1 91.81 16 ASP B O 1
ATOM 1356 N N . ALA B 1 17 ? -6.207 -32.906 1.077 1 93.81 17 ALA B N 1
ATOM 1357 C CA . ALA B 1 17 ? -5.5 -31.828 1.747 1 93.81 17 ALA B CA 1
ATOM 1358 C C . ALA B 1 17 ? -5.945 -30.469 1.214 1 93.81 17 ALA B C 1
ATOM 1360 O O . ALA B 1 17 ? -6.43 -30.359 0.084 1 93.81 17 ALA B O 1
ATOM 1361 N N . LYS B 1 18 ? -5.848 -29.5 2.064 1 93.69 18 LYS B N 1
ATOM 1362 C CA . LYS B 1 18 ? -6.242 -28.141 1.683 1 93.69 18 LYS B CA 1
ATOM 1363 C C . LYS B 1 18 ? -5.027 -27.312 1.27 1 93.69 18 LYS B C 1
ATOM 1365 O O . LYS B 1 18 ? -3.984 -27.359 1.923 1 93.69 18 LYS B O 1
ATOM 1370 N N . LEU B 1 19 ? -5.207 -26.672 0.135 1 93.38 19 LEU B N 1
ATOM 1371 C CA . LEU B 1 19 ? -4.176 -25.766 -0.37 1 93.38 19 LEU B CA 1
ATOM 1372 C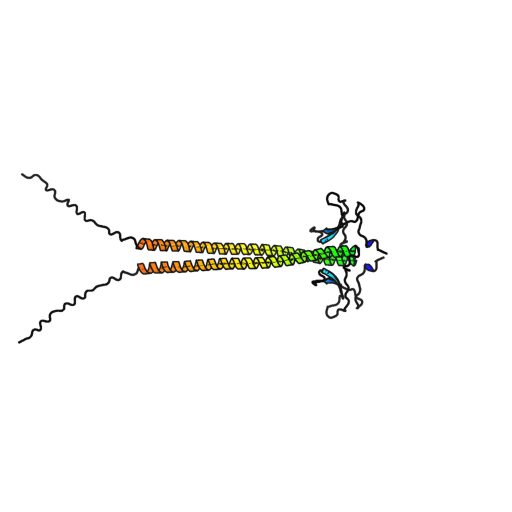 C . LEU B 1 19 ? -4.238 -24.422 0.336 1 93.38 19 LEU B C 1
ATOM 1374 O O . LEU B 1 19 ? -5.305 -23.797 0.423 1 93.38 19 LEU B O 1
ATOM 1378 N N . LYS B 1 20 ? -3.061 -23.969 0.895 1 94.44 20 LYS B N 1
ATOM 1379 C CA . LYS B 1 20 ? -2.988 -22.719 1.639 1 94.44 20 LYS B CA 1
ATOM 1380 C C . LYS B 1 20 ? -1.765 -21.906 1.228 1 94.44 20 LYS B C 1
ATOM 1382 O O . LYS B 1 20 ? -0.875 -22.406 0.543 1 94.44 20 LYS B O 1
ATOM 1387 N N . ILE B 1 21 ? -1.796 -20.672 1.697 1 95.56 21 ILE B N 1
ATOM 1388 C CA . ILE B 1 21 ? -0.686 -19.766 1.396 1 95.56 21 ILE B CA 1
ATOM 1389 C C . ILE B 1 21 ? 0.133 -19.516 2.66 1 95.56 21 ILE B C 1
ATOM 1391 O O . ILE B 1 21 ? -0.425 -19.25 3.727 1 95.56 21 ILE B O 1
ATOM 1395 N N . SER B 1 22 ? 1.449 -19.594 2.588 1 95.31 22 SER B N 1
ATOM 1396 C CA . SER B 1 22 ? 2.35 -19.281 3.697 1 95.31 22 SER B CA 1
ATOM 1397 C C . SER B 1 22 ? 2.57 -17.781 3.84 1 95.31 22 SER B C 1
ATOM 1399 O O . SER B 1 22 ? 2.805 -17.094 2.848 1 95.31 22 SER B O 1
ATOM 1401 N N . HIS B 1 23 ? 2.518 -17.328 5.027 1 93.56 23 HIS B N 1
ATOM 1402 C CA . HIS B 1 23 ? 2.74 -15.922 5.301 1 93.56 23 HIS B CA 1
ATOM 1403 C C . HIS B 1 23 ? 3.955 -15.719 6.199 1 93.56 23 HIS B C 1
ATOM 1405 O O . HIS B 1 23 ? 4.156 -14.625 6.742 1 93.56 23 HIS B O 1
ATOM 1411 N N . THR B 1 24 ? 4.719 -16.734 6.293 1 93.5 24 THR B N 1
ATOM 1412 C CA . THR B 1 24 ? 5.906 -16.625 7.129 1 93.5 24 THR B CA 1
ATOM 1413 C C . THR B 1 24 ? 6.984 -15.797 6.43 1 93.5 24 THR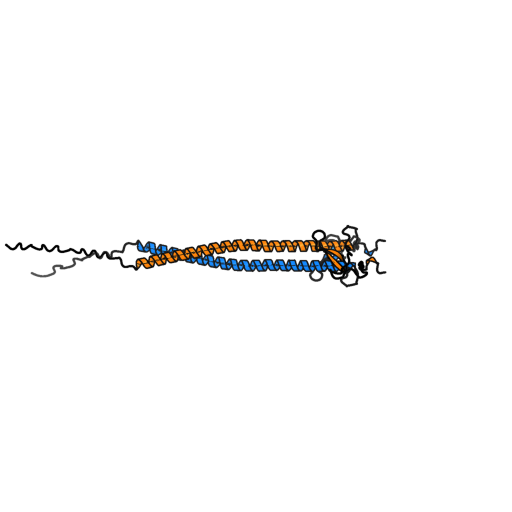 B C 1
ATOM 1415 O O . THR B 1 24 ? 7.031 -15.742 5.199 1 93.5 24 THR B O 1
ATOM 1418 N N . VAL B 1 25 ? 7.887 -15.289 7.105 1 91.88 25 VAL B N 1
ATOM 1419 C CA . VAL B 1 25 ? 8.938 -14.422 6.594 1 91.88 25 VAL B CA 1
ATOM 1420 C C . VAL B 1 25 ? 9.898 -15.227 5.719 1 91.88 25 VAL B C 1
ATOM 1422 O O . VAL B 1 25 ? 10.367 -14.734 4.688 1 91.88 25 VAL B O 1
ATOM 1425 N N . ARG B 1 26 ? 10.102 -16.359 5.957 1 91.25 26 ARG B N 1
ATOM 1426 C CA . ARG B 1 26 ? 11.078 -17.188 5.254 1 91.25 26 ARG B CA 1
ATOM 1427 C C . ARG B 1 26 ? 10.484 -17.75 3.965 1 91.25 26 ARG B C 1
ATOM 1429 O O . ARG B 1 26 ? 11.211 -18 3 1 91.25 26 ARG B O 1
ATOM 1436 N N . ASN B 1 27 ? 9.227 -17.969 3.957 1 91.88 27 ASN B N 1
ATOM 1437 C CA . ASN B 1 27 ? 8.547 -18.562 2.814 1 91.88 27 ASN B CA 1
ATOM 1438 C C . ASN B 1 27 ? 7.262 -17.812 2.469 1 91.88 27 ASN B C 1
ATOM 1440 O O . ASN B 1 27 ? 6.176 -18.406 2.488 1 91.88 27 ASN B O 1
ATOM 1444 N N . PRO B 1 28 ? 7.473 -16.578 2.139 1 93.69 28 PRO B N 1
ATOM 1445 C CA . PRO B 1 28 ? 6.266 -15.789 1.882 1 93.69 28 PRO B CA 1
ATOM 1446 C C . PRO B 1 28 ? 5.555 -16.203 0.595 1 93.69 28 PRO B C 1
ATOM 1448 O O . PRO B 1 28 ? 6.199 -16.375 -0.443 1 93.69 28 PRO B O 1
ATOM 1451 N N . HIS B 1 29 ? 4.316 -16.391 0.668 1 94.75 29 HIS B N 1
ATOM 1452 C CA . HIS B 1 29 ? 3.4 -16.625 -0.442 1 94.75 29 HIS B CA 1
ATOM 1453 C C . HIS B 1 29 ? 3.693 -17.953 -1.123 1 94.75 29 HIS B C 1
ATOM 1455 O O . HIS B 1 29 ? 3.385 -18.141 -2.303 1 94.75 29 HIS B O 1
ATOM 1461 N N . ARG B 1 30 ? 4.352 -18.797 -0.471 1 93.38 30 ARG B N 1
ATOM 1462 C CA . ARG B 1 30 ? 4.469 -20.172 -0.954 1 93.38 30 ARG B CA 1
ATOM 1463 C C . ARG B 1 30 ? 3.205 -20.969 -0.654 1 93.38 30 ARG B C 1
ATOM 1465 O O . ARG B 1 30 ? 2.496 -20.672 0.311 1 93.38 30 ARG B O 1
ATOM 1472 N N . LEU B 1 31 ? 3.027 -21.922 -1.517 1 93.5 31 LEU B N 1
ATOM 1473 C CA . LEU B 1 31 ? 1.83 -22.75 -1.346 1 93.5 31 LEU B CA 1
ATOM 1474 C C . LEU B 1 31 ? 2.168 -24.062 -0.667 1 93.5 31 LEU B C 1
ATOM 1476 O O . LEU B 1 31 ? 3.227 -24.641 -0.918 1 93.5 31 LEU B O 1
ATOM 1480 N N . PHE B 1 32 ? 1.226 -24.422 0.164 1 93.94 32 PHE B N 1
ATOM 1481 C CA . PHE B 1 32 ? 1.402 -25.703 0.829 1 93.94 32 PHE B CA 1
ATOM 1482 C C . PHE B 1 32 ? 0.058 -26.391 1.049 1 93.94 32 PHE B C 1
ATOM 1484 O O . PHE B 1 32 ? -0.989 -25.75 1.003 1 93.94 32 PHE B O 1
ATOM 1491 N N . TYR B 1 33 ? 0.167 -27.672 1.141 1 93.94 33 TYR B N 1
ATOM 1492 C CA . TYR B 1 33 ? -1.001 -28.484 1.458 1 93.94 33 TYR B CA 1
ATOM 1493 C C . TYR B 1 33 ? -0.966 -28.938 2.91 1 93.94 33 TYR B C 1
ATOM 1495 O O . TYR B 1 33 ? 0.094 -29.297 3.428 1 93.94 33 TYR B O 1
ATOM 1503 N N . ASN B 1 34 ? -2.16 -28.781 3.52 1 94.75 34 ASN B N 1
ATOM 1504 C CA . ASN B 1 34 ? -2.311 -29.312 4.867 1 94.75 34 ASN B CA 1
ATOM 1505 C C . ASN B 1 34 ? -3.707 -29.891 5.09 1 94.75 34 ASN B C 1
ATOM 1507 O O . ASN B 1 34 ? -4.555 -29.828 4.199 1 94.75 34 ASN B O 1
ATOM 1511 N N . CYS B 1 35 ? -3.752 -30.531 6.199 1 96.44 35 CYS B N 1
ATOM 1512 C CA . CYS B 1 35 ? -5.02 -31.188 6.516 1 96.44 35 CYS B CA 1
ATOM 1513 C C . CYS B 1 35 ? -6.164 -30.188 6.508 1 96.44 35 CYS B C 1
ATOM 1515 O O . CYS B 1 35 ? -6.027 -29.078 7.023 1 96.44 35 CYS B O 1
ATOM 1517 N N . SER B 1 36 ? -7.305 -30.656 5.906 1 93.94 36 SER B N 1
ATOM 1518 C CA . SER B 1 36 ? -8.43 -29.75 5.699 1 93.94 36 SER B CA 1
ATOM 1519 C C . SER B 1 36 ? -9.281 -29.625 6.961 1 93.94 36 SER B C 1
ATOM 1521 O O . SER B 1 36 ? -10.188 -28.797 7.031 1 93.94 36 SER B O 1
ATOM 1523 N N . LYS B 1 37 ? -8.93 -30.453 7.934 1 94.19 37 LYS B N 1
ATOM 1524 C CA . LYS B 1 37 ? -9.695 -30.406 9.172 1 94.19 37 LYS B CA 1
ATOM 1525 C C . LYS B 1 37 ? -9.391 -29.125 9.953 1 94.19 37 LYS B C 1
ATOM 1527 O O . LYS B 1 37 ? -8.438 -28.406 9.641 1 94.19 37 LYS B O 1
ATOM 1532 N N . SER B 1 38 ? -10.258 -28.953 10.969 1 93.25 38 SER B N 1
ATOM 1533 C CA . SER B 1 38 ? -10.055 -27.781 11.812 1 93.25 38 SER B CA 1
ATOM 1534 C C . SER B 1 38 ? -8.734 -27.859 12.57 1 93.25 38 SER B C 1
ATOM 1536 O O . SER B 1 38 ? -8.172 -28.953 12.734 1 93.25 38 SER B O 1
ATOM 1538 N N . PHE B 1 39 ? -8.25 -26.781 12.906 1 89.56 39 PHE B N 1
ATOM 1539 C CA . PHE B 1 39 ? -6.93 -26.656 13.508 1 89.56 39 PHE B CA 1
ATOM 1540 C C . PHE B 1 39 ? -6.766 -27.609 14.672 1 89.56 39 PHE B C 1
ATOM 1542 O O . PHE B 1 39 ? -5.707 -28.219 14.844 1 89.56 39 PHE B O 1
ATOM 1549 N N . ASP B 1 40 ? -7.84 -27.828 15.508 1 92 40 ASP B N 1
ATOM 1550 C CA . ASP B 1 40 ? -7.762 -28.641 16.719 1 92 40 ASP B CA 1
ATOM 1551 C C . ASP B 1 40 ? -7.746 -30.125 16.391 1 92 40 ASP B C 1
ATOM 1553 O O . ASP B 1 40 ? -7.352 -30.953 17.203 1 92 40 ASP B O 1
ATOM 1557 N N . THR B 1 41 ? -8.094 -30.5 15.188 1 94.12 41 THR B N 1
ATOM 1558 C CA . THR B 1 41 ? -8.266 -31.891 14.828 1 94.12 41 THR B CA 1
ATOM 1559 C C . THR B 1 41 ? -7.375 -32.25 13.641 1 94.12 41 THR B C 1
ATOM 1561 O O . THR B 1 41 ? -7.43 -33.375 13.141 1 94.12 41 THR B O 1
ATOM 1564 N N . GLN B 1 42 ? -6.602 -31.281 13.164 1 93.44 42 GLN B N 1
ATOM 1565 C CA . GLN B 1 42 ? -5.781 -31.516 11.977 1 93.44 42 GLN B CA 1
ATOM 1566 C C . GLN B 1 42 ? -4.672 -32.531 12.258 1 93.44 42 GLN B C 1
ATOM 1568 O O . GLN B 1 42 ? -4.105 -32.531 13.352 1 93.44 42 GLN B O 1
ATOM 1573 N N . CYS B 1 43 ? -4.418 -33.281 11.297 1 96.25 43 CYS B N 1
ATOM 1574 C CA . CYS B 1 43 ? -3.262 -34.156 11.406 1 96.25 43 CYS B CA 1
ATOM 1575 C C . CYS B 1 43 ? -1.971 -33.406 11.094 1 96.25 43 CYS B C 1
ATOM 1577 O O . CYS B 1 43 ? -1.994 -32.219 10.836 1 96.25 43 CYS B O 1
ATOM 1579 N N . GLY B 1 44 ? -0.804 -33.969 11.102 1 93.81 44 GLY B N 1
ATOM 1580 C CA . GLY B 1 44 ? 0.485 -33.312 10.93 1 93.81 44 GLY B CA 1
ATOM 1581 C C . GLY B 1 44 ? 0.959 -33.312 9.484 1 93.81 44 GLY B C 1
ATOM 1582 O O . GLY B 1 44 ? 2.145 -33.094 9.219 1 93.81 44 GLY B O 1
ATOM 1583 N N . PHE B 1 45 ? -0.013 -33.594 8.562 1 95.44 45 PHE B N 1
ATOM 1584 C CA . PHE B 1 45 ? 0.36 -33.625 7.148 1 95.44 45 PHE B CA 1
ATOM 1585 C C . PHE B 1 45 ? 0.758 -32.219 6.672 1 95.44 45 PHE B C 1
ATOM 1587 O O . PHE B 1 45 ? 0.053 -31.25 6.934 1 95.44 45 PHE B O 1
ATOM 1594 N N . PHE B 1 46 ? 1.864 -32.125 6.02 1 94.25 46 PHE B N 1
ATOM 1595 C CA . PHE B 1 46 ? 2.383 -30.875 5.449 1 94.25 46 PHE B CA 1
ATOM 1596 C C . PHE B 1 46 ? 3.203 -31.156 4.195 1 94.25 46 PHE B C 1
ATOM 1598 O O . PHE B 1 46 ? 4.078 -32.031 4.203 1 94.25 46 PHE B O 1
ATOM 1605 N N . LEU B 1 47 ? 2.811 -30.438 3.113 1 91.69 47 LEU B N 1
ATOM 1606 C CA . LEU B 1 47 ? 3.512 -30.641 1.849 1 91.69 47 LEU B CA 1
ATOM 1607 C C . LEU B 1 47 ? 3.604 -29.328 1.069 1 91.69 47 LEU B C 1
ATOM 1609 O O . LEU B 1 47 ? 2.58 -28.719 0.753 1 91.69 47 LEU B O 1
ATOM 1613 N N . TRP B 1 48 ? 4.828 -28.922 0.71 1 90 48 TRP B N 1
ATOM 1614 C CA . TRP B 1 48 ? 4.988 -27.75 -0.144 1 90 48 TRP B CA 1
ATOM 1615 C C . TRP B 1 48 ? 4.539 -28.047 -1.569 1 90 48 TRP B C 1
ATOM 1617 O O . TRP B 1 48 ? 4.816 -29.125 -2.102 1 90 48 TRP B O 1
ATOM 1627 N N . ALA B 1 49 ? 3.74 -27.141 -2.049 1 83.75 49 ALA B N 1
ATOM 1628 C CA . ALA B 1 49 ? 3.287 -27.297 -3.428 1 83.75 49 ALA B CA 1
ATOM 1629 C C . ALA B 1 49 ? 4.426 -27.062 -4.414 1 83.75 49 ALA B C 1
ATOM 1631 O O . ALA B 1 49 ? 4.453 -27.641 -5.5 1 83.75 49 ALA B O 1
ATOM 1632 N N . ASP B 1 50 ? 5.223 -26 -4.219 1 74.19 50 ASP B N 1
ATOM 1633 C CA . ASP B 1 50 ? 6.281 -25.594 -5.133 1 74.19 50 ASP B CA 1
ATOM 1634 C C . ASP B 1 50 ? 7.645 -26.078 -4.645 1 74.19 50 ASP B C 1
ATOM 1636 O O . ASP B 1 50 ? 7.844 -26.297 -3.447 1 74.19 50 ASP B O 1
ATOM 1640 N N . GLU B 1 51 ? 8.227 -27.109 -5.254 1 61.84 51 GLU B N 1
ATOM 1641 C CA . GLU B 1 51 ? 9.633 -27.266 -4.891 1 61.84 51 GLU B CA 1
ATOM 1642 C C . GLU B 1 51 ? 10.477 -26.125 -5.434 1 61.84 51 GLU B C 1
ATOM 1644 O O . GLU B 1 51 ? 10.539 -25.922 -6.648 1 61.84 51 GLU B O 1
ATOM 1649 N N . PRO B 1 52 ? 10.727 -25.188 -4.559 1 53.38 52 PRO B N 1
ATOM 1650 C CA . PRO B 1 52 ? 11.438 -24 -5.043 1 53.38 52 PRO B CA 1
ATOM 1651 C C . PRO B 1 52 ? 12.516 -24.328 -6.066 1 53.38 52 PRO B C 1
ATOM 1653 O O . PRO B 1 52 ? 13.016 -23.438 -6.758 1 53.38 52 PRO B O 1
ATOM 1656 N N . GLU B 1 53 ? 13.055 -25.531 -6.043 1 48.56 53 GLU B N 1
ATOM 1657 C CA . GLU B 1 53 ? 14.242 -25.609 -6.887 1 48.56 53 GLU B CA 1
ATOM 1658 C C . GLU B 1 53 ? 13.875 -25.516 -8.367 1 48.56 53 GLU B C 1
ATOM 1660 O O . GLU B 1 53 ? 12.789 -25.953 -8.766 1 48.56 53 GLU B O 1
ATOM 1665 N N . GLN B 1 54 ? 14.484 -24.609 -9.125 1 49.62 54 GLN B N 1
ATOM 1666 C CA . GLN B 1 54 ? 14.492 -24.281 -10.547 1 49.62 54 GLN B CA 1
ATOM 1667 C C . GLN B 1 54 ? 14.336 -25.547 -11.391 1 49.62 54 GLN B C 1
ATOM 1669 O O . GLN B 1 54 ? 15.328 -26.141 -11.828 1 49.62 54 GLN B O 1
ATOM 1674 N N . THR B 1 55 ? 13.594 -26.438 -11.023 1 52.66 55 THR B N 1
ATOM 1675 C CA . THR B 1 55 ? 13.852 -27.656 -11.766 1 52.66 55 THR B CA 1
ATOM 1676 C C . THR B 1 55 ? 13.375 -27.516 -13.211 1 52.66 55 THR B C 1
ATOM 1678 O O . THR B 1 55 ? 13.445 -28.469 -13.984 1 52.66 55 THR B O 1
ATOM 1681 N N . GLY B 1 56 ? 13.406 -26.266 -13.797 1 62.53 56 GLY B N 1
ATOM 1682 C CA . GLY B 1 56 ? 13.078 -26.156 -15.203 1 62.53 56 GLY B CA 1
ATOM 1683 C C . GLY B 1 56 ? 11.664 -26.625 -15.523 1 62.53 56 GLY B C 1
ATOM 1684 O O . GLY B 1 56 ? 11.367 -26.953 -16.672 1 62.53 56 GLY B O 1
ATOM 1685 N N . GLU B 1 57 ? 10.812 -26.906 -14.547 1 77.31 57 GLU B N 1
ATOM 1686 C CA . GLU B 1 57 ? 9.438 -27.312 -14.805 1 77.31 57 GLU B CA 1
ATOM 1687 C C . GLU B 1 57 ? 8.531 -26.109 -14.992 1 77.31 57 GLU B C 1
ATOM 1689 O O . GLU B 1 57 ? 8.633 -25.125 -14.25 1 77.31 57 GLU B O 1
ATOM 1694 N N . LYS B 1 58 ? 7.746 -26.203 -16.047 1 82.56 58 LYS B N 1
ATOM 1695 C CA . LYS B 1 58 ? 6.859 -25.125 -16.469 1 82.56 58 LYS B CA 1
ATOM 1696 C C . LYS B 1 58 ? 5.965 -24.656 -15.32 1 82.56 58 LYS B C 1
ATOM 1698 O O . LYS B 1 58 ? 5.848 -23.469 -15.062 1 82.56 58 LYS B O 1
ATOM 1703 N N . HIS B 1 59 ? 5.348 -25.594 -14.609 1 82.69 59 HIS B N 1
ATOM 1704 C CA . HIS B 1 59 ? 4.387 -25.266 -13.562 1 82.69 59 HIS B CA 1
ATOM 1705 C C . HIS B 1 59 ? 5.059 -24.531 -12.406 1 82.69 59 HIS B C 1
ATOM 1707 O O . HIS B 1 59 ? 4.48 -23.609 -11.828 1 82.69 59 HIS B O 1
ATOM 1713 N N . LEU B 1 60 ? 6.207 -24.875 -12.141 1 83.62 60 LEU B N 1
ATOM 1714 C CA . LEU B 1 60 ? 6.93 -24.234 -11.055 1 83.62 60 LEU B CA 1
ATOM 1715 C C . LEU B 1 60 ? 7.32 -22.812 -11.438 1 83.62 60 LEU B C 1
ATOM 1717 O O . LEU B 1 60 ? 7.293 -21.906 -10.602 1 83.62 60 LEU B O 1
ATOM 1721 N N . ASP B 1 61 ? 7.746 -22.641 -12.672 1 85.81 61 ASP B N 1
ATOM 1722 C CA . ASP B 1 61 ? 8.078 -21.312 -13.156 1 85.81 61 ASP B CA 1
ATOM 1723 C C . ASP B 1 61 ? 6.875 -20.375 -13.062 1 85.81 61 ASP B C 1
ATOM 1725 O O . ASP B 1 61 ? 7.012 -19.203 -12.711 1 85.81 61 ASP B O 1
ATOM 1729 N N . GLU B 1 62 ? 5.77 -20.906 -13.445 1 89.06 62 GLU B N 1
ATOM 1730 C CA . GLU B 1 62 ? 4.535 -20.125 -13.383 1 89.06 62 GLU B CA 1
ATOM 1731 C C . GLU B 1 62 ? 4.215 -19.719 -11.945 1 89.06 62 GLU B C 1
ATOM 1733 O O . GLU B 1 62 ? 3.939 -18.547 -11.68 1 89.06 62 GLU B O 1
ATOM 1738 N N . LEU B 1 63 ? 4.297 -20.625 -11.055 1 89.69 63 LEU B N 1
ATOM 1739 C CA . LEU B 1 63 ? 4.016 -20.344 -9.648 1 89.69 63 LEU B CA 1
ATOM 1740 C C . LEU B 1 63 ? 5.02 -19.344 -9.078 1 89.69 63 LEU B C 1
ATOM 1742 O O . LEU B 1 63 ? 4.645 -18.422 -8.359 1 89.69 63 LEU B O 1
ATOM 1746 N N . ASN B 1 64 ? 6.227 -19.547 -9.461 1 88.94 64 ASN B N 1
ATOM 1747 C CA . ASN B 1 64 ? 7.273 -18.672 -8.938 1 88.94 64 ASN B CA 1
ATOM 1748 C C . ASN B 1 64 ? 7.102 -17.234 -9.422 1 88.94 64 ASN B C 1
ATOM 1750 O O . ASN B 1 64 ? 7.324 -16.281 -8.672 1 88.94 64 ASN B O 1
ATOM 1754 N N . LEU B 1 65 ? 6.789 -17.078 -10.594 1 92.12 65 LEU B N 1
ATOM 1755 C CA . LEU B 1 65 ? 6.629 -15.742 -11.141 1 92.12 65 LEU B CA 1
ATOM 1756 C C . LEU B 1 65 ? 5.523 -14.984 -10.406 1 92.12 65 LEU B C 1
ATOM 1758 O O . LEU B 1 65 ? 5.715 -13.836 -10 1 92.12 65 LEU B O 1
ATOM 1762 N N . ILE B 1 66 ? 4.363 -15.578 -10.273 1 92.88 66 ILE B N 1
ATOM 1763 C CA . ILE B 1 66 ? 3.244 -14.891 -9.641 1 92.88 66 ILE B CA 1
ATOM 1764 C C . ILE B 1 66 ? 3.529 -14.711 -8.148 1 92.88 66 ILE B C 1
ATOM 1766 O O . ILE B 1 66 ? 3.131 -13.703 -7.555 1 92.88 66 ILE B O 1
ATOM 1770 N N . ARG B 1 67 ? 4.199 -15.664 -7.543 1 93.81 67 ARG B N 1
ATOM 1771 C CA . ARG B 1 67 ? 4.605 -15.5 -6.148 1 93.81 67 ARG B CA 1
ATOM 1772 C C . ARG B 1 67 ? 5.488 -14.273 -5.973 1 93.81 67 ARG B C 1
ATOM 1774 O O . ARG B 1 67 ? 5.297 -13.492 -5.035 1 93.81 67 ARG B O 1
ATOM 1781 N N . ASN B 1 68 ? 6.445 -14.094 -6.832 1 94.5 68 ASN B N 1
ATOM 1782 C CA . ASN B 1 68 ? 7.32 -12.93 -6.77 1 94.5 68 ASN B CA 1
ATOM 1783 C C . ASN B 1 68 ? 6.535 -11.633 -6.902 1 94.5 68 ASN B C 1
ATOM 1785 O O . ASN B 1 68 ? 6.875 -10.633 -6.27 1 94.5 68 ASN B O 1
ATOM 1789 N N . GLU B 1 69 ? 5.523 -11.711 -7.691 1 96.69 69 GLU B N 1
ATOM 1790 C CA . GLU B 1 69 ? 4.656 -10.547 -7.809 1 96.69 69 GLU B CA 1
ATOM 1791 C C . GLU B 1 69 ? 3.953 -10.242 -6.488 1 96.69 69 GLU B C 1
ATOM 1793 O O . GLU B 1 69 ? 3.836 -9.078 -6.09 1 96.69 69 GLU B O 1
ATOM 1798 N N . CYS B 1 70 ? 3.557 -11.203 -5.832 1 96.5 70 CYS B N 1
ATOM 1799 C CA . CYS B 1 70 ? 2.912 -11.023 -4.539 1 96.5 70 CYS B CA 1
ATOM 1800 C C . CYS B 1 70 ? 3.885 -10.43 -3.521 1 96.5 70 CYS B C 1
ATOM 1802 O O . CYS B 1 70 ? 3.521 -9.547 -2.75 1 96.5 70 CYS B O 1
ATOM 1804 N N . ILE B 1 71 ? 5.094 -10.898 -3.549 1 96.88 71 ILE B N 1
ATOM 1805 C CA . ILE B 1 71 ? 6.105 -10.383 -2.635 1 96.88 71 ILE B CA 1
ATOM 1806 C C . ILE B 1 71 ? 6.348 -8.906 -2.918 1 96.88 71 ILE B C 1
ATOM 1808 O O . ILE B 1 71 ? 6.449 -8.094 -1.99 1 96.88 71 ILE B O 1
ATOM 1812 N N . ARG B 1 72 ? 6.406 -8.516 -4.121 1 97.94 72 ARG B N 1
ATOM 1813 C CA . ARG B 1 72 ? 6.59 -7.117 -4.512 1 97.94 72 ARG B CA 1
ATOM 1814 C C . ARG B 1 72 ? 5.438 -6.254 -4.016 1 97.94 72 ARG B C 1
ATOM 1816 O O . ARG B 1 72 ? 5.656 -5.172 -3.471 1 97.94 72 ARG B O 1
ATOM 1823 N N . LEU B 1 73 ? 4.262 -6.703 -4.199 1 98 73 LEU B N 1
ATOM 1824 C CA . LEU B 1 73 ? 3.082 -5.961 -3.775 1 98 73 LEU B CA 1
ATOM 1825 C C . LEU B 1 73 ? 3.041 -5.828 -2.256 1 98 73 LEU B C 1
ATOM 1827 O O . LEU B 1 73 ? 2.691 -4.77 -1.729 1 98 73 LEU B O 1
ATOM 1831 N N . GLN B 1 74 ? 3.395 -6.887 -1.592 1 98.19 74 GLN B N 1
ATOM 1832 C CA . GLN B 1 74 ? 3.453 -6.84 -0.135 1 98.19 74 GLN B CA 1
ATOM 1833 C C . GLN B 1 74 ? 4.449 -5.785 0.342 1 98.19 74 GLN B C 1
ATOM 1835 O O . GLN B 1 74 ? 4.172 -5.043 1.287 1 98.19 74 GLN B O 1
ATOM 1840 N N . ARG B 1 75 ? 5.566 -5.762 -0.276 1 98.12 75 ARG B N 1
ATOM 1841 C CA . ARG B 1 75 ? 6.566 -4.746 0.038 1 98.12 75 ARG B CA 1
ATOM 1842 C C . ARG B 1 75 ? 6.012 -3.344 -0.195 1 98.12 75 ARG B C 1
ATOM 1844 O O . ARG B 1 75 ? 6.223 -2.441 0.619 1 98.12 75 ARG B O 1
ATOM 1851 N N . ARG B 1 76 ? 5.309 -3.121 -1.248 1 98.56 76 ARG B N 1
ATOM 1852 C CA . ARG B 1 76 ? 4.703 -1.829 -1.56 1 98.56 76 ARG B CA 1
ATOM 1853 C C . ARG B 1 76 ? 3.691 -1.428 -0.491 1 98.56 76 ARG B C 1
ATOM 1855 O O . ARG B 1 76 ? 3.613 -0.258 -0.111 1 98.56 76 ARG B O 1
ATOM 1862 N N . VAL B 1 77 ? 2.961 -2.363 -0.055 1 98.62 77 VAL B N 1
ATOM 1863 C CA . VAL B 1 77 ? 1.989 -2.121 1.007 1 98.62 77 VAL B CA 1
ATOM 1864 C C . VAL B 1 77 ? 2.705 -1.618 2.258 1 98.62 77 VAL B C 1
ATOM 1866 O O . VAL B 1 77 ? 2.297 -0.622 2.859 1 98.62 77 VAL B O 1
ATOM 1869 N N . GLU B 1 78 ? 3.762 -2.338 2.604 1 98.06 78 GLU B N 1
ATOM 1870 C CA . GLU B 1 78 ? 4.531 -1.943 3.779 1 98.06 78 GLU B CA 1
ATOM 1871 C C . GLU B 1 78 ? 5.129 -0.55 3.605 1 98.06 78 GLU B C 1
ATOM 1873 O O . GLU B 1 78 ? 5.125 0.255 4.539 1 98.06 78 GLU B O 1
ATOM 1878 N N . GLU B 1 79 ? 5.605 -0.239 2.504 1 98.31 79 GLU B N 1
ATOM 1879 C CA . GLU B 1 79 ? 6.18 1.07 2.203 1 98.31 79 GLU B CA 1
ATOM 1880 C C . GLU B 1 79 ? 5.133 2.174 2.34 1 98.31 79 GLU B C 1
ATOM 1882 O O . GLU B 1 79 ? 5.41 3.23 2.91 1 98.31 79 GLU B O 1
ATOM 1887 N N . LEU B 1 80 ? 4.008 1.888 1.817 1 98.31 80 LEU B N 1
ATOM 1888 C CA . LEU B 1 80 ? 2.936 2.875 1.877 1 98.31 80 LEU B CA 1
ATOM 1889 C C . LEU B 1 80 ? 2.473 3.088 3.314 1 98.31 80 LEU B C 1
ATOM 1891 O O . LEU B 1 80 ? 2.162 4.215 3.711 1 98.31 80 LEU B O 1
ATOM 1895 N N . GLN B 1 81 ? 2.42 2.055 4.066 1 98.5 81 GLN B N 1
ATOM 1896 C CA . GLN B 1 81 ? 2.068 2.174 5.48 1 98.5 81 GLN B CA 1
ATOM 1897 C C . GLN B 1 81 ? 3.086 3.027 6.23 1 98.5 81 GLN B C 1
ATOM 1899 O O . GLN B 1 81 ? 2.713 3.875 7.043 1 98.5 81 GLN B O 1
ATOM 1904 N N . GLU B 1 82 ? 4.336 2.832 5.914 1 98.19 82 GLU B N 1
ATOM 1905 C CA . GLU B 1 82 ? 5.391 3.652 6.504 1 98.19 82 GLU B CA 1
ATOM 1906 C C . GLU B 1 82 ? 5.27 5.105 6.059 1 98.19 82 GLU B C 1
ATOM 1908 O O . GLU B 1 82 ? 5.477 6.023 6.855 1 98.19 82 GLU B O 1
ATOM 1913 N N . GLU B 1 83 ? 4.965 5.309 4.852 1 97.31 83 GLU B N 1
ATOM 1914 C CA . GLU B 1 83 ? 4.785 6.66 4.336 1 97.31 83 GLU B CA 1
ATOM 1915 C C . GLU B 1 83 ? 3.664 7.391 5.07 1 97.31 83 GLU B C 1
ATOM 1917 O O . GLU B 1 83 ? 3.797 8.57 5.398 1 97.31 83 GLU B O 1
ATOM 1922 N N . ILE B 1 84 ? 2.572 6.703 5.273 1 97.31 84 ILE B N 1
ATOM 1923 C CA . ILE B 1 84 ? 1.447 7.289 5.992 1 97.31 84 ILE B CA 1
ATOM 1924 C C . ILE B 1 84 ? 1.89 7.711 7.391 1 97.31 84 ILE B C 1
ATOM 1926 O O . ILE B 1 84 ? 1.605 8.828 7.828 1 97.31 84 ILE B O 1
ATOM 1930 N N . GLU B 1 85 ? 2.625 6.883 8.031 1 97.31 85 GLU B N 1
ATOM 1931 C CA . GLU B 1 85 ? 3.088 7.188 9.383 1 97.31 85 GLU B CA 1
ATOM 1932 C C . GLU B 1 85 ? 4.055 8.367 9.383 1 97.31 85 GLU B C 1
ATOM 1934 O O . GLU B 1 85 ? 3.982 9.242 10.25 1 97.31 85 GLU B O 1
ATOM 1939 N N . ASN B 1 86 ? 4.941 8.344 8.438 1 97.25 86 ASN B N 1
ATOM 1940 C CA . ASN B 1 86 ? 5.879 9.453 8.32 1 97.25 86 ASN B CA 1
ATOM 1941 C C . ASN B 1 86 ? 5.16 10.773 8.062 1 97.25 86 ASN B C 1
ATOM 1943 O O . ASN B 1 86 ? 5.492 11.789 8.672 1 97.25 86 ASN B O 1
ATOM 1947 N N . GLU B 1 87 ? 4.227 10.742 7.219 1 96.12 87 GLU B N 1
ATOM 1948 C CA . GLU B 1 87 ? 3.453 11.938 6.914 1 96.12 87 GLU B CA 1
ATOM 1949 C C . GLU B 1 87 ? 2.674 12.422 8.133 1 96.12 87 GLU B C 1
ATOM 1951 O O . GLU B 1 87 ? 2.598 13.625 8.398 1 96.12 87 GLU B O 1
ATOM 1956 N N . ARG B 1 88 ? 2.084 11.562 8.812 1 97.38 88 ARG B N 1
ATOM 1957 C CA . ARG B 1 88 ? 1.355 11.922 10.031 1 97.38 88 ARG B CA 1
ATOM 1958 C C . ARG B 1 88 ? 2.275 12.594 11.039 1 97.38 88 ARG B C 1
ATOM 1960 O O . ARG B 1 88 ? 1.904 13.594 11.656 1 97.38 88 ARG B O 1
ATOM 1967 N N . SER B 1 89 ? 3.455 12.07 11.227 1 97.69 89 SER B N 1
ATOM 1968 C CA . SER B 1 89 ? 4.422 12.641 12.156 1 97.69 89 SER B CA 1
ATOM 1969 C C . SER B 1 89 ? 4.832 14.055 11.734 1 97.69 89 SER B C 1
ATOM 1971 O O . SER B 1 89 ? 4.898 14.961 12.57 1 97.69 89 SER B O 1
ATOM 1973 N N . LYS B 1 90 ? 5.062 14.203 10.508 1 96.69 90 LYS B N 1
ATOM 1974 C CA . LYS B 1 90 ? 5.43 15.508 9.977 1 96.69 90 LYS B CA 1
ATOM 1975 C C . LYS B 1 90 ? 4.312 16.531 10.195 1 96.69 90 LYS B C 1
ATOM 1977 O O . LYS B 1 90 ? 4.57 17.656 10.602 1 96.69 90 LYS B O 1
ATOM 1982 N N . TRP B 1 91 ? 3.182 16.125 9.945 1 97.06 91 TRP B N 1
ATOM 1983 C CA . TRP B 1 91 ? 2.057 17.047 10.125 1 97.06 91 TRP B CA 1
ATOM 1984 C C . TRP B 1 91 ? 1.865 17.391 11.602 1 97.06 91 TRP B C 1
ATOM 1986 O O . TRP B 1 91 ? 1.597 18.531 11.945 1 97.06 91 TRP B O 1
ATOM 1996 N N . ASP B 1 92 ? 1.967 16.406 12.406 1 97.81 92 ASP B N 1
ATOM 1997 C CA . ASP B 1 92 ? 1.845 16.672 13.836 1 97.81 92 ASP B CA 1
ATOM 1998 C C . ASP B 1 92 ? 2.852 17.734 14.281 1 97.81 92 ASP B C 1
ATOM 2000 O O . ASP B 1 92 ? 2.518 18.625 15.07 1 97.81 92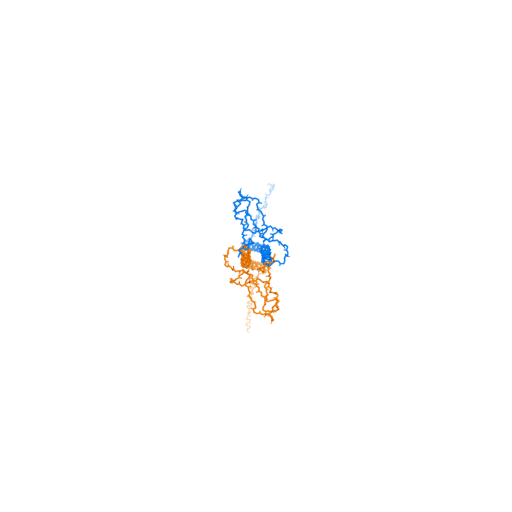 ASP B O 1
ATOM 2004 N N . GLU B 1 93 ? 4.016 17.641 13.82 1 97.81 93 GLU B N 1
ATOM 2005 C CA . GLU B 1 93 ? 5.051 18.609 14.164 1 97.81 93 GLU B CA 1
ATOM 2006 C C . GLU B 1 93 ? 4.695 20 13.648 1 97.81 93 GLU B C 1
ATOM 2008 O O . GLU B 1 93 ? 4.809 20.984 14.383 1 97.81 93 GLU B O 1
ATOM 2013 N N . GLU B 1 94 ? 4.277 20.016 12.43 1 97.5 94 GLU B N 1
ATOM 2014 C CA . GLU B 1 94 ? 3.906 21.281 11.828 1 97.5 94 GLU B CA 1
ATOM 2015 C C . GLU B 1 94 ? 2.707 21.906 12.539 1 97.5 94 GLU B C 1
ATOM 2017 O O . GLU B 1 94 ? 2.686 23.109 12.805 1 97.5 94 GLU B O 1
ATOM 2022 N N . LYS B 1 95 ? 1.768 21.156 12.789 1 98.19 95 LYS B N 1
ATOM 2023 C CA . LYS B 1 95 ? 0.583 21.625 13.508 1 98.19 95 LYS B CA 1
ATOM 2024 C C . LYS B 1 95 ? 0.95 22.156 14.891 1 98.19 95 LYS B C 1
ATOM 2026 O O . LYS B 1 95 ? 0.426 23.188 15.328 1 98.19 95 LYS B O 1
ATOM 2031 N N . SER B 1 96 ? 1.832 21.453 15.539 1 98.12 96 SER B N 1
ATOM 2032 C CA . SER B 1 96 ? 2.273 21.875 16.859 1 98.12 96 SER B CA 1
ATOM 2033 C C . SER B 1 96 ? 2.955 23.25 16.797 1 98.12 96 SER B C 1
ATOM 2035 O O . SER B 1 96 ? 2.686 24.109 17.625 1 98.12 96 SER B O 1
ATOM 2037 N N . LYS B 1 97 ? 3.816 23.375 15.844 1 97.94 97 LYS B N 1
ATOM 2038 C CA . LYS B 1 97 ? 4.512 24.641 15.656 1 97.94 97 LYS B CA 1
ATOM 2039 C C . LYS B 1 97 ? 3.527 25.766 15.375 1 97.94 97 LYS B C 1
ATOM 2041 O O . LYS B 1 97 ? 3.611 26.844 15.977 1 97.94 97 LYS B O 1
ATOM 2046 N N . LEU B 1 98 ? 2.586 25.5 14.492 1 97.19 98 LEU B N 1
ATOM 2047 C CA . LEU B 1 98 ? 1.603 26.516 14.117 1 97.19 98 LEU B CA 1
ATOM 2048 C C . LEU B 1 98 ? 0.701 26.859 15.297 1 97.19 98 LEU B C 1
ATOM 2050 O O . LEU B 1 98 ? 0.399 28.031 15.531 1 97.19 98 LEU B O 1
ATOM 2054 N N . THR B 1 99 ? 0.282 25.906 15.977 1 97.88 99 THR B N 1
ATOM 2055 C CA . THR B 1 99 ? -0.57 26.109 17.141 1 97.88 99 THR B CA 1
ATOM 2056 C C . THR B 1 99 ? 0.16 26.922 18.203 1 97.88 99 THR B C 1
ATOM 2058 O O . THR B 1 99 ? -0.427 27.797 18.828 1 97.88 99 THR B O 1
ATOM 2061 N N . SER B 1 100 ? 1.424 26.672 18.422 1 98.31 100 SER B N 1
ATOM 2062 C CA . SER B 1 100 ? 2.227 27.406 19.391 1 98.31 100 SER B CA 1
ATOM 2063 C C . SER B 1 100 ? 2.373 28.859 19 1 98.31 100 SER B C 1
ATOM 2065 O O . SER B 1 100 ? 2.219 29.75 19.844 1 98.31 100 SER B O 1
ATOM 2067 N N . ARG B 1 101 ? 2.639 29.062 17.766 1 98 101 ARG B N 1
ATOM 2068 C CA . ARG B 1 101 ? 2.77 30.422 17.266 1 98 101 ARG B CA 1
ATOM 2069 C C . ARG B 1 101 ? 1.456 31.188 17.406 1 98 101 ARG B C 1
ATOM 2071 O O . ARG B 1 101 ? 1.453 32.375 17.75 1 98 101 ARG B O 1
ATOM 2078 N N . LEU B 1 102 ? 0.375 30.516 17.125 1 97.81 102 LEU B N 1
ATOM 2079 C CA . LEU B 1 102 ? -0.944 31.125 17.25 1 97.81 102 LEU B CA 1
ATOM 2080 C C . LEU B 1 102 ? -1.26 31.469 18.703 1 97.81 102 LEU B C 1
ATOM 2082 O O . LEU B 1 102 ? -1.753 32.562 19 1 97.81 102 LEU B O 1
ATOM 2086 N N . SER B 1 103 ? -0.999 30.547 19.578 1 98.06 103 SER B N 1
ATOM 2087 C CA . SER B 1 103 ? -1.218 30.781 21 1 98.06 103 SER B CA 1
ATOM 2088 C C . SER B 1 103 ? -0.382 31.969 21.5 1 98.06 103 SER B C 1
ATOM 2090 O O . SER B 1 103 ? -0.87 32.812 22.266 1 98.06 103 SER B O 1
ATOM 2092 N N . PHE B 1 104 ? 0.819 32.062 21.047 1 98.31 104 PHE B N 1
ATOM 2093 C CA . PHE B 1 104 ? 1.708 33.156 21.422 1 98.31 104 PHE B CA 1
ATOM 2094 C C . PHE B 1 104 ? 1.155 34.5 20.938 1 98.31 104 PHE B C 1
ATOM 2096 O O . PHE B 1 104 ? 1.117 35.469 21.703 1 98.31 104 PHE B O 1
ATOM 2103 N N . ALA B 1 105 ? 0.677 34.438 19.766 1 97.44 105 ALA B N 1
ATOM 2104 C CA . ALA B 1 105 ? 0.116 35.688 19.203 1 97.44 105 ALA B CA 1
ATOM 2105 C C . ALA B 1 105 ? -1.146 36.094 19.953 1 97.44 105 ALA B C 1
ATOM 2107 O O . ALA B 1 105 ? -1.347 37.281 20.234 1 97.44 105 ALA B O 1
ATOM 2108 N N . LYS B 1 106 ? -1.937 35.156 20.266 1 97.56 106 LYS B N 1
ATOM 2109 C CA . LYS B 1 106 ? -3.168 35.438 21 1 97.56 106 LYS B CA 1
ATOM 2110 C C . LYS B 1 106 ? -2.865 35.969 22.391 1 97.56 106 LYS B C 1
ATOM 2112 O O . LYS B 1 106 ? -3.543 36.906 22.875 1 97.56 106 LYS B O 1
ATOM 2117 N N . ASP B 1 107 ? -1.832 35.531 23 1 97.88 107 ASP B N 1
ATOM 2118 C CA . ASP B 1 107 ? -1.444 36 24.328 1 97.88 107 ASP B CA 1
ATOM 2119 C C . ASP B 1 107 ? -0.88 37.406 24.281 1 97.88 107 ASP B C 1
ATOM 2121 O O . ASP B 1 107 ? -1.222 38.25 25.125 1 97.88 107 ASP B O 1
ATOM 2125 N N . LYS B 1 108 ? -0.054 37.688 23.359 1 97.75 108 LYS B N 1
ATOM 2126 C CA . LYS B 1 108 ? 0.51 39 23.203 1 97.75 108 LYS B CA 1
ATOM 2127 C C . LYS B 1 108 ? -0.583 40.031 22.906 1 97.75 108 LYS B C 1
ATOM 2129 O O . LYS B 1 108 ? -0.531 41.156 23.406 1 97.75 108 LYS B O 1
ATOM 2134 N N . LEU B 1 109 ? -1.533 39.562 22.125 1 96.62 109 LEU B N 1
ATOM 2135 C CA . LEU B 1 109 ? -2.66 40.438 21.812 1 96.62 109 LEU B CA 1
ATOM 2136 C C . LEU B 1 109 ? -3.469 40.75 23.062 1 96.62 109 LEU B C 1
ATOM 2138 O O . LEU B 1 109 ? -3.795 41.906 23.312 1 96.62 109 LEU B O 1
ATOM 2142 N N . ARG B 1 110 ? -3.758 39.75 23.859 1 96.88 110 ARG B N 1
ATOM 2143 C CA . ARG B 1 110 ? -4.484 39.938 25.125 1 96.88 110 ARG B CA 1
ATOM 2144 C C . ARG B 1 110 ? -3.74 40.906 26.047 1 96.88 110 ARG B C 1
ATOM 2146 O O . ARG B 1 110 ? -4.344 41.812 26.625 1 96.88 110 ARG B O 1
ATOM 2153 N N . GLN B 1 111 ? -2.439 40.875 26.141 1 96.62 111 GLN B N 1
ATOM 2154 C CA . GLN B 1 111 ? -1.617 41.719 27 1 96.62 111 GLN B CA 1
ATOM 2155 C C . GLN B 1 111 ? -1.645 43.156 26.531 1 96.62 111 GLN B C 1
ATOM 2157 O O . GLN B 1 111 ? -1.783 44.062 27.344 1 96.62 111 GLN B O 1
ATOM 2162 N N . THR B 1 112 ? -1.616 43.312 25.25 1 95.19 112 THR B N 1
ATOM 2163 C CA . THR B 1 112 ? -1.614 44.656 24.688 1 95.19 112 THR B CA 1
ATOM 2164 C C . THR B 1 112 ? -2.969 45.312 24.891 1 95.19 112 THR B C 1
ATOM 2166 O O . THR B 1 112 ? -3.035 46.5 25.203 1 95.19 112 THR B O 1
ATOM 2169 N N . GLU B 1 113 ? -3.998 44.531 24.734 1 94.12 113 GLU B N 1
ATOM 2170 C CA . GLU B 1 113 ? -5.344 45.062 24.953 1 94.12 113 GLU B CA 1
ATOM 2171 C C . GLU B 1 113 ? -5.551 45.438 26.422 1 94.12 113 GLU B C 1
ATOM 2173 O O . GLU B 1 113 ? -6.156 46.469 26.703 1 94.12 113 GLU B O 1
ATOM 2178 N N . ASP B 1 114 ? -4.992 44.719 27.297 1 95.19 114 ASP B N 1
ATOM 2179 C CA . ASP B 1 114 ? -5.074 45.031 28.719 1 95.19 114 ASP B CA 1
ATOM 2180 C C . ASP B 1 114 ? -4.301 46.312 29.047 1 95.19 114 ASP B C 1
ATOM 2182 O O . ASP B 1 114 ? -4.773 47.125 29.828 1 95.19 114 ASP B O 1
ATOM 2186 N N . ASN B 1 115 ? -3.182 46.469 28.422 1 92.19 115 ASN B N 1
ATOM 2187 C CA . ASN B 1 115 ? -2.369 47.656 28.625 1 92.19 115 ASN B CA 1
ATOM 2188 C C . ASN B 1 115 ? -3.084 48.906 28.125 1 92.19 115 ASN B C 1
ATOM 2190 O O . ASN B 1 115 ? -3.055 49.938 28.797 1 92.19 115 ASN B O 1
ATOM 2194 N N . MET B 1 116 ? -3.727 48.75 27.062 1 89.62 116 MET B N 1
ATOM 2195 C CA . MET B 1 116 ? -4.465 49.875 26.5 1 89.62 116 MET B CA 1
ATOM 2196 C C . MET B 1 116 ? -5.652 50.219 27.375 1 89.62 116 MET B C 1
ATOM 2198 O O . MET B 1 116 ? -5.93 51.406 27.594 1 89.62 116 MET B O 1
ATOM 2202 N N . ARG B 1 117 ? -6.348 49.188 27.844 1 89.38 117 ARG B N 1
ATOM 2203 C CA . ARG B 1 117 ? -7.473 49.406 28.75 1 89.38 117 ARG B CA 1
ATOM 2204 C C . ARG B 1 117 ? -7.02 50.125 30.016 1 89.38 117 ARG B C 1
ATOM 2206 O O . ARG B 1 117 ? -7.664 51.062 30.469 1 89.38 117 ARG B O 1
ATOM 2213 N N . MET B 1 118 ? -5.824 49.781 30.516 1 90.56 118 MET B N 1
ATOM 2214 C CA . MET B 1 118 ? -5.297 50.375 31.734 1 90.56 118 MET B CA 1
ATOM 2215 C C . MET B 1 118 ? -4.879 51.812 31.5 1 90.56 118 MET B C 1
ATOM 2217 O O . MET B 1 118 ? -5.082 52.688 32.344 1 90.56 118 MET B O 1
ATOM 2221 N N . LEU B 1 119 ? -4.418 52.156 30.359 1 84.94 119 LEU B N 1
ATOM 2222 C CA . LEU B 1 119 ? -4.016 53.5 30.016 1 84.94 119 LEU B CA 1
ATOM 2223 C C . LEU B 1 119 ? -5.234 54.406 29.875 1 84.94 119 LEU B C 1
ATOM 2225 O O . LEU B 1 119 ? -5.219 55.562 30.344 1 84.94 119 LEU B O 1
ATOM 2229 N N . LYS B 1 120 ? -6.297 53.812 29.359 1 84.94 120 LYS B N 1
ATOM 2230 C CA . LYS B 1 120 ? -7.52 54.594 29.172 1 84.94 120 LYS B CA 1
ATOM 2231 C C . LYS B 1 120 ? -8.227 54.844 30.5 1 84.94 120 LYS B C 1
ATOM 2233 O O . LYS B 1 120 ? -8.789 55.906 30.719 1 84.94 120 LYS B O 1
ATOM 2238 N N . GLU B 1 121 ? -8.188 53.906 31.328 1 84.44 121 GLU B N 1
ATOM 2239 C CA . GLU B 1 121 ? -8.828 54.031 32.625 1 84.44 121 GLU B CA 1
ATOM 2240 C C . GLU B 1 121 ? -8.047 55 33.531 1 84.44 121 GLU B C 1
ATOM 2242 O O . GLU B 1 121 ? -8.641 55.75 34.312 1 84.44 121 GLU B O 1
ATOM 2247 N N . SER B 1 122 ? -6.77 55.312 33.406 1 76.88 122 SER B N 1
ATOM 2248 C CA . SER B 1 122 ? -5.938 56.25 34.156 1 76.88 122 SER B CA 1
ATOM 2249 C C . SER B 1 122 ? -6.145 57.656 33.656 1 76.88 122 SER B C 1
ATOM 2251 O O . SER B 1 122 ? -6.082 58.625 34.438 1 76.88 122 SER B O 1
ATOM 2253 N N . ASP B 1 123 ? -6.41 57.906 32.469 1 68.38 123 ASP B N 1
ATOM 2254 C CA . ASP B 1 123 ? -6.652 59.25 31.953 1 68.38 123 ASP B CA 1
ATOM 2255 C C . ASP B 1 123 ? -8 59.781 32.406 1 68.38 123 ASP B C 1
ATOM 2257 O O . ASP B 1 123 ? -8.219 61 32.438 1 68.38 123 ASP B O 1
ATOM 2261 N N . LEU B 1 124 ? -8.945 59.125 32.812 1 64.94 124 LEU B N 1
ATOM 2262 C CA . LEU B 1 124 ? -10.242 59.531 33.312 1 64.94 124 LEU B CA 1
ATOM 2263 C C . LEU B 1 124 ? -10.172 59.812 34.812 1 64.94 124 LEU B C 1
ATOM 2265 O O . LEU B 1 124 ? -11.109 60.375 35.406 1 64.94 124 LEU B O 1
ATOM 2269 N N . MET B 1 125 ? -9.203 59.5 35.562 1 65.06 125 MET B N 1
ATOM 2270 C CA . MET B 1 125 ? -9.078 59.875 36.969 1 65.06 125 MET B CA 1
ATOM 2271 C C . MET B 1 125 ? -8.75 61.375 37.125 1 65.06 125 MET B C 1
ATOM 2273 O O . MET B 1 125 ? -7.832 61.875 36.469 1 65.06 125 MET B O 1
ATOM 2277 N N . PRO B 1 126 ? -9.641 62.312 37.719 1 60.72 126 PRO B N 1
ATOM 2278 C CA . PRO B 1 126 ? -9.398 63.75 37.938 1 60.72 126 PRO B CA 1
ATOM 2279 C C . PRO B 1 126 ? -8.039 64 38.594 1 60.72 126 PRO B C 1
ATOM 2281 O O . PRO B 1 126 ? -7.5 63.156 39.312 1 60.72 126 PRO B O 1
ATOM 2284 N N . PRO B 1 127 ? -7.258 64.938 37.938 1 56.53 127 PRO B N 1
ATOM 2285 C CA . PRO B 1 127 ? -6.055 65.312 38.688 1 56.53 127 PRO B CA 1
ATOM 2286 C C . PRO B 1 127 ? -6.312 65.5 40.188 1 56.53 127 PRO B C 1
ATOM 2288 O O . PRO B 1 127 ? -7.344 66.062 40.594 1 56.53 127 PRO B O 1
ATOM 2291 N N . THR B 1 128 ? -5.973 64.625 40.875 1 53.78 128 THR B N 1
ATOM 2292 C CA . THR B 1 128 ? -6.02 65 42.281 1 53.78 128 THR B CA 1
ATOM 2293 C C . THR B 1 128 ? -5.598 66.438 42.5 1 53.78 128 THR B C 1
ATOM 2295 O O . THR B 1 128 ? -4.445 66.812 42.25 1 53.78 128 THR B O 1
ATOM 2298 N N . HIS B 1 129 ? -6.379 67.375 42.312 1 53.03 129 HIS B N 1
ATOM 2299 C CA . HIS B 1 129 ? -6.129 68.688 42.906 1 53.03 129 HIS B CA 1
ATOM 2300 C C . HIS B 1 129 ? -5.648 68.562 44.344 1 53.03 129 HIS B C 1
ATOM 2302 O O . HIS B 1 129 ? -6.34 67.938 45.188 1 53.03 129 HIS B O 1
ATOM 2308 N N . TRP B 1 130 ? -4.367 68.5 44.531 1 52.31 130 TRP B N 1
ATOM 2309 C CA . TRP B 1 130 ? -3.854 68.812 45.844 1 52.31 130 TRP B CA 1
ATOM 2310 C C . TRP B 1 130 ? -4.613 70 46.438 1 52.31 130 TRP B C 1
ATOM 2312 O O . TRP B 1 130 ? -4.531 71.125 45.906 1 52.31 130 TRP B O 1
ATOM 2322 N N . SER B 1 131 ? -5.793 70 46.875 1 44.5 131 SER B N 1
ATOM 2323 C CA . SER B 1 131 ? -6.297 71 47.812 1 44.5 131 SER B CA 1
ATOM 2324 C C . SER B 1 131 ? -5.262 71.312 48.875 1 44.5 131 SER B C 1
ATOM 2326 O O . SER B 1 131 ? -5.066 70.5 49.812 1 44.5 131 SER B O 1
ATOM 2328 N N . CYS B 1 132 ? -4.141 71.938 48.469 1 45.53 132 CYS B N 1
ATOM 2329 C CA . CYS B 1 132 ? -3.414 72.688 49.469 1 45.53 132 CYS B CA 1
ATOM 2330 C C . CYS B 1 132 ? -4.359 73.625 50.25 1 45.53 132 CYS B C 1
ATOM 2332 O O . CYS B 1 132 ? -4.711 74.688 49.75 1 45.53 132 CYS B O 1
ATOM 2334 N N . LYS B 1 133 ? -5.391 73.125 50.719 1 44.03 133 LYS B N 1
ATOM 2335 C CA . LYS B 1 133 ? -5.891 73.938 51.812 1 44.03 133 LYS B CA 1
ATOM 2336 C C . LYS B 1 133 ? -4.789 74.25 52.844 1 44.03 133 LYS B C 1
ATOM 2338 O O . LYS B 1 133 ? -4.285 73.312 53.5 1 44.03 133 LYS B O 1
ATOM 2343 N N . ALA B 1 134 ? -3.93 75.188 52.469 1 44.09 134 ALA B N 1
ATOM 2344 C CA . ALA B 1 134 ? -3.279 76 53.5 1 44.09 134 ALA B CA 1
ATOM 2345 C C . ALA B 1 134 ? -4.25 76.312 54.656 1 44.09 134 ALA B C 1
ATOM 2347 O O . ALA B 1 134 ? -5.262 77 54.438 1 44.09 134 ALA B O 1
ATOM 2348 N N . ASP B 1 135 ? -4.609 75.438 55.406 1 40.53 135 ASP B N 1
ATOM 2349 C CA . ASP B 1 135 ? -5.082 75.812 56.75 1 40.53 135 ASP B CA 1
ATOM 2350 C C . ASP B 1 135 ? -4.203 76.938 57.344 1 40.53 135 ASP B C 1
ATOM 2352 O O . ASP B 1 135 ? -3.053 76.688 57.719 1 40.53 135 ASP B O 1
ATOM 2356 N N . CYS B 1 136 ? -4.129 78.125 56.75 1 38.56 136 CYS B N 1
ATOM 2357 C CA . CYS B 1 136 ? -3.719 79.312 57.5 1 38.56 136 CYS B CA 1
ATOM 2358 C C . CYS B 1 136 ? -4.387 79.375 58.875 1 38.56 136 CYS B C 1
ATOM 2360 O O . CYS B 1 136 ? -5.598 79.562 58.969 1 38.56 136 CYS B O 1
ATOM 2362 N N . ASP B 1 137 ? -4.184 78.438 59.719 1 36.94 137 ASP B N 1
ATOM 2363 C CA . ASP B 1 137 ? -4.43 78.562 61.156 1 36.94 137 ASP B CA 1
ATOM 2364 C C . ASP B 1 137 ? -4.039 80 61.625 1 36.94 137 ASP B C 1
ATOM 2366 O O . ASP B 1 137 ? -2.895 80.438 61.469 1 36.94 137 ASP B O 1
ATOM 2370 N N . GLU B 1 138 ? -4.965 80.938 61.531 1 40.5 138 GLU B N 1
ATOM 2371 C CA . GLU B 1 138 ? -5.07 82.188 62.344 1 40.5 138 GLU B CA 1
ATOM 2372 C C . GLU B 1 138 ? -4.688 81.938 63.781 1 40.5 138 GLU B C 1
ATOM 2374 O O . GLU B 1 138 ? -5.352 81.125 64.5 1 40.5 138 GLU B O 1
ATOM 2379 N N . GLU B 1 139 ? -3.449 81.625 64.125 1 39.84 139 GLU B N 1
ATOM 2380 C CA . GLU B 1 139 ? -2.977 81.875 65.5 1 39.84 139 GLU B CA 1
ATOM 2381 C C . GLU B 1 139 ? -3.467 83.188 66 1 39.84 139 GLU B C 1
ATOM 2383 O O . GLU B 1 139 ? -3.051 84.25 65.562 1 39.84 139 GLU B O 1
ATOM 2388 N N . ARG B 1 140 ? -4.797 83.438 66.188 1 36.28 140 ARG B N 1
ATOM 2389 C CA . ARG B 1 140 ? -5.363 84.5 67.062 1 36.28 140 ARG B CA 1
ATOM 2390 C C . ARG B 1 140 ? -4.578 84.625 68.375 1 36.28 140 ARG B C 1
ATOM 2392 O O . ARG B 1 140 ? -4.426 83.625 69.125 1 36.28 140 ARG B O 1
ATOM 2399 N N . ASP B 1 141 ? -3.699 85.625 68.438 1 37.69 141 ASP B N 1
ATOM 2400 C CA . ASP B 1 141 ? -3.02 86.25 69.562 1 37.69 141 ASP B CA 1
ATOM 2401 C C . ASP B 1 141 ? -3.961 86.375 70.75 1 37.69 141 ASP B C 1
ATOM 2403 O O . ASP B 1 141 ? -4.957 87.125 70.688 1 37.69 141 ASP B O 1
ATOM 2407 N N . ALA B 1 142 ? -4.434 85.312 71.375 1 35.97 142 ALA B N 1
ATOM 2408 C CA . ALA B 1 142 ? -5.043 85.438 72.688 1 35.97 142 ALA B CA 1
ATOM 2409 C C . ALA B 1 142 ? -4.25 86.375 73.625 1 35.97 142 ALA B C 1
ATOM 2411 O O . ALA B 1 142 ? -3.078 86.125 73.875 1 35.97 142 ALA B O 1
ATOM 2412 N N . ILE B 1 143 ? -4.445 87.625 73.375 1 39.28 143 ILE B N 1
ATOM 2413 C CA . ILE B 1 143 ? -4.133 88.75 74.312 1 39.28 143 ILE B CA 1
ATOM 2414 C C . ILE B 1 143 ? -4.562 88.312 75.688 1 39.28 143 ILE B C 1
ATOM 2416 O O . ILE B 1 143 ? -5.742 88.062 75.938 1 39.28 143 ILE B O 1
ATOM 2420 N N . ILE B 1 144 ? -3.75 87.438 76.25 1 37.38 144 ILE B N 1
ATOM 2421 C CA . ILE B 1 144 ? -3.756 87.25 77.75 1 37.38 144 ILE B CA 1
ATOM 2422 C C . ILE B 1 144 ? -3.98 88.562 78.438 1 37.38 144 ILE B C 1
ATOM 2424 O O . ILE B 1 144 ? -3.152 89.5 78.312 1 37.38 144 ILE B O 1
ATOM 2428 N N . LYS B 1 145 ? -5.246 89.062 78.375 1 30.47 145 LYS B N 1
ATOM 2429 C CA . LYS B 1 145 ? -5.703 90.125 79.25 1 30.47 145 LYS B CA 1
ATOM 2430 C C . LYS B 1 145 ? -5.301 89.812 80.688 1 30.47 145 LYS B C 1
ATOM 2432 O O . LYS B 1 145 ? -5.797 88.875 81.312 1 30.47 145 LYS B O 1
ATOM 2437 N N . HIS B 1 146 ? -3.963 89.75 80.938 1 33.72 146 HIS B N 1
ATOM 2438 C CA . HIS B 1 146 ? -3.49 89.812 82.312 1 33.72 146 HIS B CA 1
ATOM 2439 C C . HIS B 1 146 ? -4.215 90.938 83.062 1 33.72 146 HIS B C 1
ATOM 2441 O O . HIS B 1 146 ? -4.117 92.125 82.688 1 33.72 146 HIS B O 1
ATOM 2447 N N . THR B 1 147 ? -5.457 90.688 83.312 1 28.34 147 THR B N 1
ATOM 2448 C CA . THR B 1 147 ? -6.078 91.5 84.312 1 28.34 147 THR B CA 1
ATOM 2449 C C . THR B 1 147 ? -5.133 91.688 85.5 1 28.34 147 THR B C 1
ATOM 2451 O O . THR B 1 147 ? -4.535 90.75 86 1 28.34 147 THR B O 1
ATOM 2454 N N . VAL B 1 148 ? -4.957 93.062 85.875 1 29.3 148 VAL B N 1
ATOM 2455 C CA . VAL B 1 148 ? -4.5 93.562 87.125 1 29.3 148 VAL B CA 1
ATOM 2456 C C . VAL B 1 148 ? -5.336 93 88.25 1 29.3 148 VAL B C 1
ATOM 2458 O O . VAL B 1 148 ? -6.562 92.875 88.125 1 29.3 148 VAL B O 1
#

Sequence (296 aa):
MDSPEDFEPKCFCGIDAKLKISHTVRNPHRLFYNCSKSFDTQCGFFLWADEPEQTGEKHLDELNLIRNECIRLQRRVEELQEEIENERSKWDEEKSKLTSRLSFAKDKLRQTEDNMRMLKESDLMPPTHWSCKADCDEERDAIIKHTVMDSPEDFEPKCFCGIDAKLKISHTVRNPHRLFYNCSKSFDTQCGFFLWADEPEQTGEKHLDELNLIRNECIRLQRRVEELQEEIENERSKWDEEKSKLTSRLSFAKDKLRQTEDNMRMLKESDLMPPTHWSCKADCDEERDAIIKHTV

Foldseek 3Di:
DCPPLNDADAFPVRHGWDWDADCDPVGHRWIKTFAPDDPVPTDPDIGTPAPPPPPVDPVNVVSVVVRVVVVVVVVVVVVVVVVVVVVVVVVVVVVVVVVVVVVVVVVVVVVVVVVVVVVVVVVPDPPPPPPPPPPVPPPDDPPDDDDD/DCPPVNDADAFPVRHGWDWDADCDPVGHRWIKTFAPDDPVPTDPGIGTPAPCDPPVDPVNVVSVVVRVVVVVVVVVVVVVVVVVVVVVVVVVVVVVVVVVVVVVVVVVVVVVVVVVVVVVVVVPPPPPPPPPPPPPPPPPPPPPPPDD

pLDDT: mean 81.36, std 21.88, range [25.8, 98.62]

InterPro domains:
  IPR010666 Zinc finger, GRF-type [PF06839] (9-51)
  IPR010666 Zinc finger, GRF-type [PS51999] (11-52)

Solvent-accessible surface area (backbone atoms only — not comparable to full-atom values): 17376 Å² total; per-residue (Å²): 129,80,53,78,83,39,53,73,56,62,28,86,86,70,43,64,34,34,82,44,73,35,81,46,88,88,46,59,57,36,43,30,32,26,39,63,50,56,83,95,69,37,63,91,40,73,43,68,67,56,67,82,65,80,72,79,40,40,69,51,53,54,47,48,53,54,32,52,51,34,52,53,39,51,51,50,38,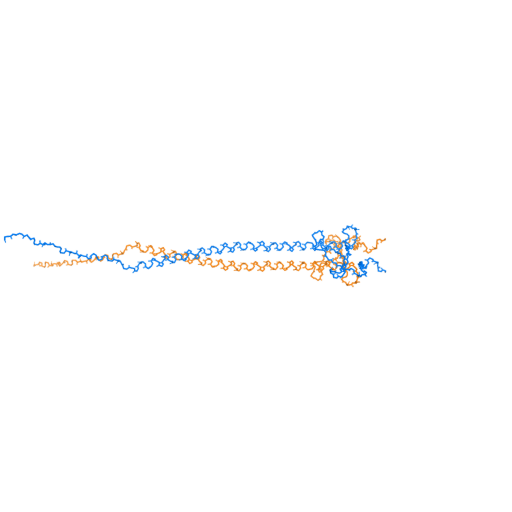52,51,49,54,50,49,46,52,53,50,51,52,52,48,50,52,51,50,51,53,52,51,50,52,32,52,50,35,49,50,54,33,52,53,51,53,50,51,48,53,53,54,57,58,58,71,69,55,72,77,77,71,77,76,77,70,74,74,70,71,82,66,72,81,73,84,71,83,76,73,132,129,80,52,78,83,39,52,73,56,63,28,87,86,69,42,65,36,33,82,45,71,35,80,45,89,88,46,58,57,36,44,30,33,27,38,63,50,56,83,92,70,39,63,88,39,72,42,69,67,55,67,82,66,81,73,77,40,38,69,50,53,55,49,49,53,53,32,52,50,35,54,53,38,51,51,51,37,53,51,50,53,50,48,46,52,52,51,51,53,53,47,52,52,51,50,49,53,51,49,50,54,32,52,50,36,47,50,53,32,54,53,51,51,50,50,48,53,53,54,55,59,56,70,70,55,71,76,76,70,76,75,73,70,72,74,73,73,76,78,72,80,73,73,75,74,73,72,129

Radius of gyration: 48.67 Å; Cα contacts (8 Å, |Δi|>4): 280; chains: 2; bounding box: 28×167×122 Å

Nearest PDB structures (foldseek):
  7omk-assembly1_A  TM=9.116E-01  e=1.434E-03  Mus musculus
  7jl5-assembly1_A  TM=8.424E-01  e=1.106E-03  Homo sapiens
  7omk-assembly1_A  TM=9.116E-01  e=1.654E-03  Mus musculus
  7jl5-assembly1_A  TM=8.422E-01  e=1.550E-03  Homo sapiens

Secondary structure (DSSP, 8-state):
---GGGSPPB-TTSSBPEEEE--SSSSTT-EEEE--S-GGG--S-EEESS--S----HHHHHHHHHHHHHHHHHHHHHHHHHHHHHHHHHHHHHHHHHHHHHHHHHHHHHHHHHHHHHHHHHHTS-----------------------/---GGGSPPB-TTSSBPEEEE--SSSSTT-EEEE--S-TTT--S-EEESS--S----HHHHHHHHHHHHHHHHHHHHHHHHHHHHHHHHHHHHHHHHHHHHHHHHHHHHHHHHHHHHHHHHHHTS-----------------------

Organism: Punica granatum (NCBI:txid22663)